Protein AF-A0A923RWW1-F1 (afdb_monomer_lite)

pLDDT: mean 79.01, std 24.37, range [20.67, 98.38]

Sequence (317 aa):
MIGSIGAESRYSTGYNKLKPNRNQNKWADTLAQTVDKEDISSRADINRAKKSTVMDSYLALSGKTINTLKQEYSEYESENYRIVPDNEAECFDIYNKDGERLGAFSYSDIKIRQDETTGKQFLISEHGTMSYDALVLDDELKDALQNVMDKDSLDVETLQGFTLNTHSGTGIQYLVKDGEEGRGGKVLLQNEADRKRYEELAEMYFDKYPNLIESREEGFIWADLEIRGMAKRTDQGIISIGADGMSYSDNENYKNNWSVRFSGSMYEKLYEWLQNNKDSMEEIHKFSTWQKVFDEIGGTYERVWSKEELDQGYLNN

Foldseek 3Di:
DDDDDQPDDDPDPDPDDDDDDDDDDCVVVVVVVVVVVVVVVLVVVVVVVPPDDDVVVVVVVPPDPPPPPQDDFCWFDDPFWTWHDPSVQQWTFIATPSRHTQDIAHVVQFAWAAAPVPRWTKRKHDDPDQDIGMETDDPRNQVRNCVRNVHPHGHYDYHDQKDWDAQPVQRWIFIDGPLQLQVFTHTYQPDPSSVVSLLVQLVCQCVQQVQVQVDSVVSSVQSRCNRRVQWDDDNFFIWGTGQFWIWTAGRPDRVLIWIKTDHNVLVVLVVVVCVVCVPPDDPPSHVVSVVVVCVVSDDDMDIDDDPVCVVVPNPDD

Structure (mmCIF, N/CA/C/O backbone):
data_AF-A0A923RWW1-F1
#
_entry.id   AF-A0A923RWW1-F1
#
loop_
_atom_site.group_PDB
_atom_site.id
_atom_site.type_symbol
_atom_site.label_atom_id
_atom_site.label_alt_id
_atom_site.label_comp_id
_atom_site.label_asym_id
_atom_site.label_entity_id
_atom_site.label_seq_id
_atom_site.pdbx_PDB_ins_code
_atom_site.Cartn_x
_atom_site.Cartn_y
_atom_site.Cartn_z
_atom_site.occupancy
_atom_site.B_iso_or_equiv
_atom_site.auth_seq_id
_atom_site.auth_comp_id
_atom_site.auth_asym_id
_atom_site.auth_atom_id
_atom_site.pdbx_PDB_model_num
ATOM 1 N N . MET A 1 1 ? 17.570 11.087 37.016 1.00 24.30 1 MET A N 1
ATOM 2 C CA . MET A 1 1 ? 17.522 12.464 36.485 1.00 24.30 1 MET A CA 1
ATOM 3 C C . MET A 1 1 ? 18.362 12.462 35.218 1.00 24.30 1 MET A C 1
ATOM 5 O O . MET A 1 1 ? 19.498 12.016 35.309 1.00 24.30 1 MET A O 1
ATOM 9 N N . ILE A 1 2 ? 17.786 12.953 34.110 1.00 22.36 2 ILE A N 1
ATOM 10 C CA . ILE A 1 2 ? 18.361 13.105 32.754 1.00 22.36 2 ILE A CA 1
ATOM 11 C C . ILE A 1 2 ? 18.464 11.776 31.969 1.00 22.36 2 ILE A C 1
ATOM 13 O O . ILE A 1 2 ? 19.145 10.866 32.416 1.00 22.36 2 ILE A O 1
ATOM 17 N N . GLY A 1 3 ? 17.833 11.571 30.810 1.00 20.67 3 GLY A N 1
ATOM 18 C CA . GLY A 1 3 ? 16.931 12.401 30.006 1.00 20.67 3 GLY A CA 1
ATOM 19 C C . GLY A 1 3 ? 16.517 11.604 28.759 1.00 20.67 3 GLY A C 1
ATOM 20 O O . GLY A 1 3 ? 17.379 11.076 28.062 1.00 20.67 3 GLY A O 1
ATOM 21 N N . SER A 1 4 ? 15.209 11.470 28.537 1.00 21.94 4 SER A N 1
ATOM 22 C CA . SER A 1 4 ? 14.599 10.751 27.416 1.00 21.94 4 SER A CA 1
ATOM 23 C C . SER A 1 4 ? 14.910 11.437 26.085 1.00 21.94 4 SER A C 1
ATOM 25 O O . SER A 1 4 ? 14.661 12.633 25.935 1.00 21.94 4 SER A O 1
ATOM 27 N N . ILE A 1 5 ? 15.425 10.678 25.117 1.00 24.73 5 ILE A N 1
ATOM 28 C CA . ILE A 1 5 ? 15.499 11.090 23.713 1.00 24.73 5 ILE A CA 1
ATOM 29 C C . ILE A 1 5 ? 14.161 10.692 23.098 1.00 24.73 5 ILE A C 1
ATOM 31 O O . ILE A 1 5 ? 13.904 9.515 22.864 1.00 24.73 5 ILE A O 1
ATOM 35 N N . GLY A 1 6 ? 13.283 11.683 22.942 1.00 21.64 6 GLY A N 1
ATOM 36 C CA . GLY A 1 6 ? 12.020 11.533 22.236 1.00 21.64 6 GLY A CA 1
ATOM 37 C C . GLY A 1 6 ? 12.288 11.232 20.767 1.00 21.64 6 GLY A C 1
ATOM 38 O O . GLY A 1 6 ? 12.950 12.012 20.082 1.00 21.64 6 GLY A O 1
ATOM 39 N N . ALA A 1 7 ? 11.784 10.091 20.306 1.00 24.42 7 ALA A N 1
ATOM 40 C CA . ALA A 1 7 ? 11.596 9.818 18.895 1.00 24.42 7 ALA A CA 1
ATOM 41 C C . ALA A 1 7 ? 10.508 10.779 18.398 1.00 24.42 7 ALA A C 1
ATOM 43 O O . ALA A 1 7 ? 9.318 10.568 18.611 1.00 24.42 7 ALA A O 1
ATOM 44 N N . GLU A 1 8 ? 10.940 11.907 17.836 1.00 24.47 8 GLU A N 1
ATOM 45 C CA . GLU A 1 8 ? 10.054 12.838 17.152 1.00 24.47 8 GLU A CA 1
ATOM 46 C C . GLU A 1 8 ? 9.396 12.125 15.970 1.00 24.47 8 GLU A C 1
ATOM 48 O O . GLU A 1 8 ? 10.047 11.733 15.001 1.00 24.47 8 GLU A O 1
ATOM 53 N N . SER A 1 9 ? 8.079 12.015 16.074 1.00 27.17 9 SER A N 1
ATOM 54 C CA . SER A 1 9 ? 7.121 11.878 14.991 1.00 27.17 9 SER A CA 1
ATOM 55 C C . SER A 1 9 ? 7.523 12.697 13.758 1.00 27.17 9 SER A C 1
ATOM 57 O O . SER A 1 9 ? 7.467 13.928 13.752 1.00 27.17 9 SER A O 1
ATOM 59 N N . ARG A 1 10 ? 7.919 12.018 12.675 1.00 29.22 10 ARG A N 1
ATOM 60 C CA . ARG A 1 10 ? 8.174 12.663 11.372 1.00 29.22 10 ARG A CA 1
ATOM 61 C C . ARG A 1 10 ? 7.604 11.932 10.160 1.00 29.22 10 ARG A C 1
ATOM 63 O O . ARG A 1 10 ? 7.985 12.249 9.041 1.00 29.22 10 ARG A O 1
ATOM 70 N N . TYR A 1 11 ? 6.621 11.062 10.342 1.00 32.75 11 TYR A N 1
ATOM 71 C CA . TYR A 1 11 ? 5.868 10.494 9.223 1.00 32.75 11 TYR A CA 1
ATOM 72 C C . TYR A 1 11 ? 4.450 11.068 9.233 1.00 32.75 11 TYR A C 1
ATOM 74 O O . TYR A 1 11 ? 3.547 10.454 9.776 1.00 32.75 11 TYR A O 1
ATOM 82 N N . SER A 1 12 ? 4.294 12.315 8.752 1.00 32.81 12 SER A N 1
ATOM 83 C CA . SER A 1 12 ? 3.043 12.838 8.146 1.00 32.81 12 SER A CA 1
ATOM 84 C C . SER A 1 12 ? 3.068 14.352 7.838 1.00 32.81 12 SER A C 1
ATOM 86 O O . SER A 1 12 ? 2.207 14.814 7.094 1.00 32.81 12 SER A O 1
ATOM 88 N N . THR A 1 13 ? 4.007 15.169 8.336 1.00 25.64 13 THR A N 1
ATOM 89 C CA . THR A 1 13 ? 3.953 16.641 8.112 1.00 25.64 13 THR A CA 1
ATOM 90 C C . THR A 1 13 ? 5.314 17.297 7.859 1.00 25.64 13 THR A C 1
ATOM 92 O O . THR A 1 13 ? 5.687 18.268 8.516 1.00 25.64 13 THR A O 1
ATOM 95 N N . GLY A 1 14 ? 6.062 16.780 6.879 1.00 26.14 14 GLY A N 1
ATOM 96 C CA . GLY A 1 14 ? 7.364 17.316 6.458 1.00 26.14 14 GLY A CA 1
ATOM 97 C C . GLY A 1 14 ? 7.500 17.639 4.965 1.00 26.14 14 GLY A C 1
ATOM 98 O O . GLY A 1 14 ? 8.603 17.938 4.521 1.00 26.14 14 GLY A O 1
ATOM 99 N N . TYR A 1 15 ? 6.428 17.606 4.171 1.00 35.69 15 TYR A N 1
ATOM 100 C CA . TYR A 1 15 ? 6.500 17.891 2.734 1.00 35.69 15 TYR A CA 1
ATOM 101 C C . TYR A 1 15 ? 6.446 19.395 2.474 1.00 35.69 15 TYR A C 1
ATOM 103 O O . TYR A 1 15 ? 5.380 19.950 2.243 1.00 35.69 15 TYR A O 1
ATOM 111 N N . ASN A 1 16 ? 7.589 20.076 2.604 1.00 28.58 16 ASN A N 1
ATOM 112 C CA . ASN A 1 16 ? 7.913 21.334 1.913 1.00 28.58 16 ASN A CA 1
ATOM 113 C C . ASN A 1 16 ? 9.286 21.839 2.376 1.00 28.58 16 ASN A C 1
ATOM 115 O O . ASN A 1 16 ? 9.358 22.716 3.238 1.00 28.58 16 ASN A O 1
ATOM 119 N N . LYS A 1 17 ? 10.374 21.287 1.816 1.00 27.34 17 LYS A N 1
ATOM 120 C CA . LYS A 1 17 ? 11.692 21.951 1.664 1.00 27.34 17 LYS A CA 1
ATOM 121 C C . LYS A 1 17 ? 12.707 21.028 0.972 1.00 27.34 17 LYS A C 1
ATOM 123 O O . LYS A 1 17 ? 13.731 20.673 1.544 1.00 27.34 17 LYS A O 1
ATOM 128 N N . LEU A 1 18 ? 12.469 20.707 -0.297 1.00 32.75 18 LEU A N 1
ATOM 129 C CA . LEU A 1 18 ? 13.539 20.243 -1.183 1.00 32.75 18 LEU A CA 1
ATOM 130 C C . LEU A 1 18 ? 14.101 21.455 -1.937 1.00 32.75 18 LEU A C 1
ATOM 132 O O . LEU A 1 18 ? 13.373 22.195 -2.601 1.00 32.75 18 LEU A O 1
ATOM 136 N N . LYS A 1 19 ? 15.402 21.716 -1.766 1.00 27.11 19 LYS A N 1
ATOM 137 C CA . LYS A 1 19 ? 16.131 22.711 -2.563 1.00 27.11 19 LYS A CA 1
ATOM 138 C C . LYS A 1 19 ? 16.335 22.158 -3.982 1.00 27.11 19 LYS A C 1
ATOM 140 O O . LYS A 1 19 ? 16.712 20.999 -4.112 1.00 27.11 19 LYS A O 1
ATOM 145 N N . PRO A 1 20 ? 16.179 22.970 -5.041 1.00 31.86 20 PRO A N 1
ATOM 146 C CA . PRO A 1 20 ? 16.376 22.510 -6.409 1.00 31.86 20 PRO A CA 1
ATOM 147 C C . PRO A 1 20 ? 17.859 22.590 -6.798 1.00 31.86 20 PRO A C 1
ATOM 149 O O . PRO A 1 20 ? 18.399 23.693 -6.860 1.00 31.86 20 PRO A O 1
ATOM 152 N N . ASN A 1 21 ? 18.512 21.447 -7.051 1.00 27.25 21 ASN A N 1
ATOM 153 C CA . ASN A 1 21 ? 19.452 21.212 -8.170 1.00 27.25 21 ASN A CA 1
ATOM 154 C C . ASN A 1 21 ? 20.353 19.981 -7.943 1.00 27.25 21 ASN A C 1
ATOM 156 O O . ASN A 1 21 ? 21.370 20.087 -7.260 1.00 27.25 21 ASN A O 1
ATOM 160 N N . ARG A 1 22 ? 20.114 18.902 -8.695 1.00 31.25 22 ARG A N 1
ATOM 161 C CA . ARG A 1 22 ? 20.948 18.496 -9.844 1.00 31.25 22 ARG A CA 1
ATOM 162 C C . ARG A 1 22 ? 20.171 17.475 -10.689 1.00 31.25 22 ARG A C 1
ATOM 164 O O . ARG A 1 22 ? 19.293 16.793 -10.191 1.00 31.25 22 ARG A O 1
ATOM 171 N N . ASN A 1 23 ? 20.405 17.503 -11.995 1.00 34.09 23 ASN A N 1
ATOM 172 C CA . ASN A 1 23 ? 19.567 16.903 -13.033 1.00 34.09 23 ASN A CA 1
ATOM 173 C C . ASN A 1 23 ? 19.397 15.372 -12.945 1.00 34.09 23 ASN A C 1
ATOM 175 O O . ASN A 1 23 ? 20.381 14.673 -12.752 1.00 34.09 23 ASN A O 1
ATOM 179 N N . GLN A 1 24 ? 18.175 14.942 -13.312 1.00 38.75 24 GLN A N 1
ATOM 180 C CA . GLN A 1 24 ? 17.766 13.655 -13.916 1.00 38.75 24 GLN A CA 1
ATOM 181 C C . GLN A 1 24 ? 17.332 12.496 -13.008 1.00 38.75 24 GLN A C 1
ATOM 183 O O . GLN A 1 24 ? 17.997 11.479 -12.920 1.00 38.75 24 GLN A O 1
ATOM 188 N N . ASN A 1 25 ? 16.100 12.598 -12.493 1.00 38.69 25 ASN A N 1
ATOM 189 C CA . ASN A 1 25 ? 15.004 11.668 -12.815 1.00 38.69 25 ASN A CA 1
ATOM 190 C C . ASN A 1 25 ? 13.670 12.287 -12.370 1.00 38.69 25 ASN A C 1
ATOM 192 O O . ASN A 1 25 ? 13.124 11.995 -11.314 1.00 38.69 25 ASN A O 1
ATOM 196 N N . LYS A 1 26 ? 13.125 13.178 -13.209 1.00 40.41 26 LYS A N 1
ATOM 197 C CA . LYS A 1 26 ? 11.925 13.974 -12.894 1.00 40.41 26 LYS A CA 1
ATOM 198 C C . LYS A 1 26 ? 10.652 13.150 -12.664 1.00 40.41 26 LYS A C 1
ATOM 200 O O . LYS A 1 26 ? 9.639 13.754 -12.332 1.00 40.41 26 LYS A O 1
ATOM 205 N N . TRP A 1 27 ? 10.644 11.830 -12.871 1.00 38.53 27 TRP A N 1
ATOM 206 C CA . TRP A 1 27 ? 9.410 11.047 -12.784 1.00 38.53 27 TRP A CA 1
ATOM 207 C C . TRP A 1 27 ? 9.136 10.444 -11.407 1.00 38.53 27 TRP A C 1
ATOM 209 O O . TRP A 1 27 ? 7.987 10.508 -10.997 1.00 38.53 27 TRP A O 1
ATOM 219 N N . ALA A 1 28 ? 10.145 9.993 -10.653 1.00 35.97 28 ALA A N 1
ATOM 220 C CA . ALA A 1 28 ? 9.954 9.621 -9.244 1.00 35.97 28 ALA A CA 1
ATOM 221 C C . ALA A 1 28 ? 9.475 10.837 -8.428 1.00 35.97 28 ALA A C 1
ATOM 223 O O . ALA A 1 28 ? 8.487 10.752 -7.706 1.00 35.97 28 ALA A O 1
ATOM 224 N N . ASP A 1 29 ? 10.068 12.009 -8.691 1.00 35.03 29 ASP A N 1
ATOM 225 C CA . ASP A 1 29 ? 9.609 13.294 -8.156 1.00 35.03 29 ASP A CA 1
ATOM 226 C C . ASP A 1 29 ? 8.209 13.680 -8.641 1.00 35.03 29 ASP A C 1
ATOM 228 O O . ASP A 1 29 ? 7.473 14.333 -7.912 1.00 35.03 29 ASP A O 1
ATOM 232 N N . THR A 1 30 ? 7.830 13.332 -9.877 1.00 33.84 30 THR A N 1
ATOM 233 C CA . THR A 1 30 ? 6.491 13.642 -10.402 1.00 33.84 30 THR A CA 1
ATOM 234 C C . THR A 1 30 ? 5.447 12.680 -9.856 1.00 33.84 30 THR A C 1
ATOM 236 O O . THR A 1 30 ? 4.374 13.170 -9.565 1.00 33.84 30 THR A O 1
ATOM 239 N N . LEU A 1 31 ? 5.750 11.391 -9.656 1.00 37.94 31 LEU A N 1
ATOM 240 C CA . LEU A 1 31 ? 4.885 10.404 -8.999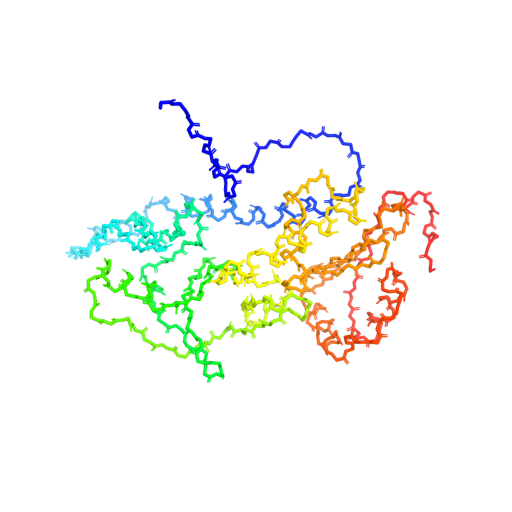 1.00 37.94 31 LEU A CA 1
ATOM 241 C C . LEU A 1 31 ? 4.670 10.773 -7.529 1.00 37.94 31 LEU A C 1
ATOM 243 O O . LEU A 1 31 ? 3.522 10.890 -7.110 1.00 37.94 31 LEU A O 1
ATOM 247 N N . ALA A 1 32 ? 5.747 11.084 -6.797 1.00 34.88 32 ALA A N 1
ATOM 248 C CA . ALA A 1 32 ? 5.668 11.647 -5.450 1.00 34.88 32 ALA A CA 1
ATOM 249 C C . ALA A 1 32 ? 4.855 12.955 -5.440 1.00 34.88 32 ALA A C 1
ATOM 251 O O . ALA A 1 32 ? 3.953 13.119 -4.629 1.00 34.88 32 ALA A O 1
ATOM 252 N N . GLN A 1 33 ? 5.067 13.850 -6.416 1.00 33.22 33 GLN A N 1
ATOM 253 C CA . GLN A 1 33 ? 4.293 15.090 -6.530 1.00 33.22 33 GLN A CA 1
ATOM 254 C C . GLN A 1 33 ? 2.852 14.921 -7.028 1.00 33.22 33 GLN A C 1
ATOM 256 O O . GLN A 1 33 ? 2.062 15.813 -6.755 1.00 33.22 33 GLN A O 1
ATOM 261 N N . THR A 1 34 ? 2.476 13.895 -7.797 1.00 35.44 34 THR A N 1
ATOM 262 C CA . THR A 1 34 ? 1.073 13.652 -8.194 1.00 35.44 34 THR A CA 1
ATOM 263 C C . THR A 1 34 ? 0.297 13.005 -7.063 1.00 35.44 34 THR A C 1
ATOM 265 O O . THR A 1 34 ? -0.848 13.390 -6.853 1.00 35.44 34 THR A O 1
ATOM 268 N N . VAL A 1 35 ? 0.944 12.131 -6.285 1.00 38.06 35 VAL A N 1
ATOM 269 C CA . VAL A 1 35 ? 0.405 11.640 -5.011 1.00 38.06 35 VAL A CA 1
ATOM 270 C C . VAL A 1 35 ? 0.225 12.817 -4.034 1.00 38.06 35 VAL A C 1
ATOM 272 O O . VAL A 1 35 ? -0.858 12.985 -3.486 1.00 38.06 35 VAL A O 1
ATOM 275 N N . ASP A 1 36 ? 1.205 13.725 -3.925 1.00 37.06 36 ASP A N 1
ATOM 276 C CA . ASP A 1 36 ? 1.122 14.898 -3.033 1.00 37.06 36 ASP A CA 1
ATOM 277 C C . ASP A 1 36 ? 0.195 16.026 -3.544 1.00 37.06 36 ASP A C 1
ATOM 279 O O . ASP A 1 36 ? -0.410 16.758 -2.756 1.00 37.06 36 ASP A O 1
ATOM 283 N N . LYS A 1 37 ? 0.080 16.243 -4.864 1.00 34.09 37 LYS A N 1
ATOM 284 C CA . LYS A 1 37 ? -0.732 17.346 -5.421 1.00 34.09 37 LYS A CA 1
ATOM 285 C C . LYS A 1 37 ? -2.225 17.073 -5.342 1.00 34.09 37 LYS A C 1
ATOM 287 O O . LYS A 1 37 ? -2.972 18.036 -5.169 1.00 34.09 37 LYS A O 1
ATOM 292 N N . GLU A 1 38 ? -2.666 15.822 -5.442 1.00 37.12 38 GLU A N 1
ATOM 293 C CA . GLU A 1 38 ? -4.079 15.486 -5.220 1.00 37.12 38 GLU A CA 1
ATOM 294 C C . GLU A 1 38 ? -4.463 15.645 -3.736 1.00 37.12 38 GLU A C 1
ATOM 296 O O . GLU A 1 38 ? -5.567 16.104 -3.438 1.00 37.12 38 GLU A O 1
ATOM 301 N N . ASP A 1 39 ? -3.513 15.430 -2.820 1.00 37.47 39 ASP A N 1
ATOM 302 C CA . ASP A 1 39 ? -3.711 15.556 -1.370 1.00 37.47 39 ASP A CA 1
ATOM 303 C C . ASP A 1 39 ? -3.699 17.021 -0.868 1.00 37.47 39 ASP A C 1
ATOM 305 O O . ASP A 1 39 ? -4.370 17.392 0.099 1.00 37.47 39 ASP A O 1
ATOM 309 N N . ILE A 1 40 ? -2.992 17.918 -1.567 1.00 37.44 40 ILE A N 1
ATOM 310 C CA . ILE A 1 40 ? -3.011 19.366 -1.278 1.00 37.44 40 ILE A CA 1
ATOM 311 C C . ILE A 1 40 ? -4.171 20.072 -2.008 1.00 37.44 40 ILE A C 1
ATOM 313 O O . ILE A 1 40 ? -4.749 21.024 -1.465 1.00 37.44 40 ILE A O 1
ATOM 317 N N . SER A 1 41 ? -4.548 19.614 -3.212 1.00 32.47 41 SER A N 1
ATOM 318 C CA . SER A 1 41 ? -5.713 20.140 -3.945 1.00 32.47 41 SER A CA 1
ATOM 319 C C . SER A 1 41 ? -7.008 19.846 -3.197 1.00 32.47 41 SER A C 1
ATOM 321 O O . SER A 1 41 ? -7.829 20.746 -3.050 1.00 32.47 41 SER A O 1
ATOM 323 N N . SER A 1 42 ? -7.159 18.645 -2.627 1.00 43.97 42 SER A N 1
ATOM 324 C CA . SER A 1 42 ? -8.344 18.274 -1.847 1.00 43.97 42 SER A CA 1
ATOM 325 C C . SER A 1 42 ? -8.548 19.212 -0.647 1.00 43.97 42 SER A C 1
ATOM 327 O O . SER A 1 42 ? -9.641 19.745 -0.459 1.00 43.97 42 SER A O 1
ATOM 329 N N . ARG A 1 43 ? -7.487 19.555 0.096 1.00 39.00 43 ARG A N 1
ATOM 330 C CA . ARG A 1 43 ? -7.544 20.511 1.220 1.00 39.00 43 ARG A CA 1
ATOM 331 C C . ARG A 1 43 ? -7.888 21.943 0.798 1.00 39.00 43 ARG A C 1
ATOM 333 O O . ARG A 1 43 ? -8.581 22.651 1.534 1.00 39.00 43 ARG A O 1
ATOM 340 N N . ALA A 1 44 ? -7.410 22.401 -0.358 1.00 38.12 44 ALA A N 1
ATOM 341 C CA . ALA A 1 44 ? -7.716 23.740 -0.868 1.00 38.12 44 ALA A CA 1
ATOM 342 C C . ALA A 1 44 ? -9.115 23.824 -1.505 1.00 38.12 44 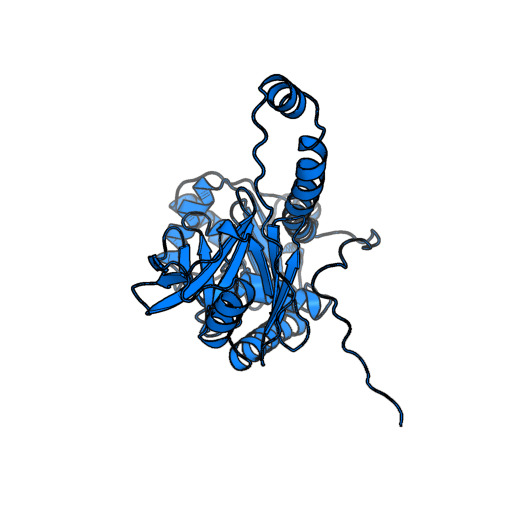ALA A C 1
ATOM 344 O O . ALA A 1 44 ? -9.781 24.855 -1.378 1.00 38.12 44 ALA A O 1
ATOM 345 N N . ASP A 1 45 ? -9.582 22.748 -2.135 1.00 40.12 45 ASP A N 1
ATOM 346 C CA . ASP A 1 45 ? -10.888 22.672 -2.788 1.00 40.12 45 ASP A CA 1
ATOM 347 C C . ASP A 1 45 ? -12.021 22.411 -1.782 1.00 40.12 45 ASP A C 1
ATOM 349 O O . ASP A 1 45 ? -13.081 23.026 -1.907 1.00 40.12 45 ASP A O 1
ATOM 353 N N . ILE A 1 46 ? -11.773 21.663 -0.697 1.00 43.03 46 ILE A N 1
ATOM 354 C CA . ILE A 1 46 ? -12.680 21.565 0.465 1.00 43.03 46 ILE A CA 1
ATOM 355 C C . ILE A 1 46 ? -12.877 22.944 1.118 1.00 43.03 46 ILE A C 1
ATOM 357 O O . ILE A 1 46 ? -14.000 23.326 1.458 1.00 43.03 46 ILE A O 1
ATOM 361 N N . ASN A 1 47 ? -11.807 23.736 1.236 1.00 41.94 47 ASN A N 1
ATOM 362 C CA . ASN A 1 47 ? -11.874 25.080 1.814 1.00 41.94 47 ASN A CA 1
ATOM 363 C C . ASN A 1 47 ? -12.454 26.134 0.852 1.00 41.94 47 ASN A C 1
ATOM 365 O O . ASN A 1 47 ? -13.018 27.134 1.301 1.00 41.94 47 ASN A O 1
ATOM 369 N N . ARG A 1 48 ? -12.365 25.934 -0.472 1.00 37.50 48 ARG A N 1
ATOM 370 C CA . ARG A 1 48 ? -12.924 26.861 -1.474 1.00 37.50 48 ARG A CA 1
ATOM 371 C C . ARG A 1 48 ? -14.396 26.575 -1.789 1.00 37.50 48 ARG A C 1
ATOM 373 O O . ARG A 1 48 ? -15.147 27.526 -1.997 1.00 37.50 48 ARG A O 1
ATOM 380 N N . ALA A 1 49 ? -14.827 25.312 -1.749 1.00 38.44 49 ALA A N 1
ATOM 381 C CA . ALA A 1 49 ? -16.232 24.924 -1.911 1.00 38.44 49 ALA A CA 1
ATOM 382 C C . ALA A 1 49 ? -17.118 25.329 -0.713 1.00 38.44 49 ALA A C 1
ATOM 384 O O . ALA A 1 49 ? -18.336 25.414 -0.851 1.00 38.44 49 ALA A O 1
ATOM 385 N N . LYS A 1 50 ? -16.518 25.656 0.442 1.00 48.09 50 LYS A N 1
ATOM 386 C CA . LYS A 1 50 ? -17.212 26.120 1.657 1.00 48.09 50 LYS A CA 1
ATOM 387 C C . LYS A 1 50 ? -17.319 27.644 1.804 1.00 48.09 50 LYS A C 1
ATOM 389 O O . LYS A 1 50 ? -17.662 28.131 2.881 1.00 48.09 50 LYS A O 1
ATOM 394 N N . LYS A 1 51 ? -17.136 28.435 0.736 1.00 39.09 51 LYS A N 1
ATOM 395 C CA . LYS A 1 51 ? -17.695 29.800 0.729 1.00 39.09 51 LYS A CA 1
ATOM 396 C C . LYS A 1 51 ? -19.209 29.730 0.525 1.00 39.09 51 LYS A C 1
ATOM 398 O O . LYS A 1 51 ? -19.719 29.880 -0.580 1.00 39.09 51 LYS A O 1
ATOM 403 N N . SER A 1 52 ? -19.886 29.486 1.647 1.00 53.09 52 SER A N 1
ATOM 404 C CA . SER A 1 52 ? -21.203 30.007 2.013 1.00 53.09 52 SER A CA 1
ATOM 405 C C . SER A 1 52 ? -21.672 31.132 1.085 1.00 53.09 52 SER A C 1
ATOM 407 O O . SER A 1 52 ? -20.956 32.125 0.940 1.00 53.09 52 SER A O 1
ATOM 409 N N . THR A 1 53 ? -22.840 30.960 0.445 1.00 55.19 53 THR A N 1
ATOM 410 C CA . THR A 1 53 ? -23.818 32.051 0.180 1.00 55.19 53 THR A CA 1
ATOM 411 C C . THR A 1 53 ? -25.098 31.649 -0.577 1.00 55.19 53 THR A C 1
ATOM 413 O O . THR A 1 53 ? -25.905 32.527 -0.858 1.00 55.19 53 THR A O 1
ATOM 416 N N . VAL A 1 54 ? -25.377 30.371 -0.874 1.00 43.44 54 VAL A N 1
ATOM 417 C CA . VAL A 1 54 ? -26.693 30.002 -1.466 1.00 43.44 54 VAL A CA 1
ATOM 418 C C . VAL A 1 54 ? -27.475 29.009 -0.610 1.00 43.44 54 VAL A C 1
ATOM 420 O O . VAL A 1 54 ? -28.661 29.227 -0.362 1.00 43.44 54 VAL A O 1
ATOM 423 N N . MET A 1 55 ? -26.822 27.967 -0.087 1.00 46.75 55 MET A N 1
ATOM 424 C CA . MET A 1 55 ? -27.501 26.964 0.742 1.00 46.75 55 MET A CA 1
ATOM 425 C C . MET A 1 55 ? -27.873 27.509 2.131 1.00 46.75 55 MET A C 1
ATOM 427 O O . MET A 1 55 ? -28.992 27.295 2.595 1.00 46.75 55 MET A O 1
ATOM 431 N N . ASP A 1 56 ? -26.995 28.320 2.732 1.00 44.66 56 ASP A N 1
ATOM 432 C CA . ASP A 1 56 ? -27.259 28.998 4.011 1.00 44.66 56 ASP A CA 1
ATOM 433 C C . ASP A 1 56 ? -28.416 30.003 3.905 1.00 44.66 56 ASP A C 1
ATOM 435 O O . ASP A 1 56 ? -29.223 30.140 4.824 1.00 44.66 56 ASP A O 1
ATOM 439 N N . SER A 1 57 ? -28.559 30.667 2.751 1.00 44.66 57 SER A N 1
ATOM 440 C CA . SER A 1 57 ? -29.677 31.579 2.479 1.00 44.66 57 SER A CA 1
ATOM 441 C C . SER A 1 57 ? -31.000 30.832 2.280 1.00 44.66 57 SER A C 1
ATOM 443 O O . SER A 1 57 ? -32.049 31.332 2.683 1.00 44.66 57 SER A O 1
ATOM 445 N N . TYR A 1 58 ? -30.962 29.622 1.711 1.00 44.19 58 TYR A N 1
ATOM 446 C CA . TYR A 1 58 ? -32.137 28.759 1.555 1.00 44.19 58 TYR A CA 1
ATOM 447 C C . TYR A 1 58 ? -32.618 28.183 2.894 1.00 44.19 58 TYR A C 1
ATOM 449 O O . TYR A 1 58 ? -33.820 28.152 3.164 1.00 44.19 58 TYR A O 1
ATOM 457 N N . LEU A 1 59 ? -31.689 27.777 3.762 1.00 45.66 59 LEU A N 1
ATOM 458 C CA . LEU A 1 59 ? -32.006 27.246 5.088 1.00 45.66 59 LEU A CA 1
ATOM 459 C C . LEU A 1 59 ? -32.574 28.334 6.011 1.00 45.66 59 LEU A C 1
ATOM 461 O O . LEU A 1 59 ? -33.597 28.096 6.658 1.00 45.66 59 LEU A O 1
ATOM 465 N N . ALA A 1 60 ? -32.010 29.549 5.978 1.00 44.41 60 ALA A N 1
ATOM 466 C CA . ALA A 1 60 ? -32.497 30.698 6.747 1.00 44.41 60 ALA A CA 1
ATOM 467 C C . ALA A 1 60 ? -33.917 31.159 6.350 1.00 44.41 60 ALA A C 1
ATOM 469 O O . ALA A 1 60 ? -34.658 31.658 7.196 1.00 44.41 60 ALA A O 1
ATOM 470 N N . LEU A 1 61 ? -34.329 30.959 5.091 1.00 44.28 61 LEU A N 1
ATOM 471 C CA . LEU A 1 61 ? -35.679 31.289 4.609 1.00 44.28 61 LEU A CA 1
ATOM 472 C C . LEU A 1 61 ? -36.727 30.200 4.906 1.00 44.28 61 LEU A C 1
ATOM 474 O O . LEU A 1 61 ? -37.923 30.476 4.839 1.00 44.28 61 LEU A O 1
ATOM 478 N N . SER A 1 62 ? -36.308 28.974 5.244 1.00 43.69 62 SER A N 1
ATOM 479 C CA . SER A 1 62 ? -37.213 27.820 5.377 1.00 43.69 62 SER A CA 1
ATOM 480 C C . SER A 1 62 ? -37.779 27.581 6.785 1.00 43.69 62 SER A C 1
ATOM 482 O O . SER A 1 62 ? -38.624 26.703 6.956 1.00 43.69 62 SER A O 1
ATOM 484 N N . GLY A 1 63 ? -37.345 28.339 7.800 1.00 38.84 63 GLY A N 1
ATOM 485 C CA . GLY A 1 63 ? -37.922 28.292 9.153 1.00 38.84 63 GLY A CA 1
ATOM 486 C C . GLY A 1 63 ? -37.862 26.929 9.864 1.00 38.84 63 GLY A C 1
ATOM 487 O O . GLY A 1 63 ? -38.516 26.756 10.890 1.00 38.84 63 GLY A O 1
ATOM 488 N N . LYS A 1 64 ? -37.096 25.958 9.352 1.00 39.28 64 LYS A N 1
ATOM 489 C CA . LYS A 1 64 ? -36.828 24.683 10.023 1.00 39.28 64 LYS A CA 1
ATOM 490 C C . LYS A 1 64 ? -35.482 24.765 10.730 1.00 39.28 64 LYS A C 1
ATOM 492 O O . LYS A 1 64 ? -34.439 24.521 10.135 1.00 39.28 64 LYS A O 1
ATOM 497 N N . THR A 1 65 ? -35.515 25.086 12.016 1.00 35.94 65 THR A N 1
ATOM 498 C CA . THR A 1 65 ? -34.420 24.801 12.944 1.00 35.94 65 THR A CA 1
ATOM 499 C C . THR A 1 65 ? -34.219 23.287 13.016 1.00 35.94 65 THR A C 1
ATOM 501 O O . THR A 1 65 ? -34.880 22.590 13.783 1.00 35.94 65 THR A O 1
ATOM 504 N N . ILE A 1 66 ? -33.316 22.757 12.193 1.00 39.12 66 ILE A N 1
ATOM 505 C CA . ILE A 1 66 ? -32.738 21.436 12.422 1.00 39.12 66 ILE A CA 1
ATOM 506 C C . ILE A 1 66 ? -31.656 21.646 13.482 1.00 39.12 66 ILE A C 1
ATOM 508 O O . ILE A 1 66 ? -30.527 22.008 13.171 1.00 39.12 66 ILE A O 1
ATOM 512 N N . ASN A 1 67 ? -32.021 21.469 14.753 1.00 37.94 67 ASN A N 1
ATOM 513 C CA . ASN A 1 67 ? -31.043 21.167 15.795 1.00 37.94 67 ASN A CA 1
ATOM 514 C C . ASN A 1 67 ? -30.539 19.738 15.540 1.00 37.94 67 ASN A C 1
ATOM 516 O O . ASN A 1 67 ? -30.991 18.789 16.177 1.00 37.94 67 ASN A O 1
ATOM 520 N N . THR A 1 68 ? -29.638 19.561 14.578 1.00 43.53 68 THR A N 1
ATOM 521 C CA . THR A 1 68 ? -28.744 18.404 14.582 1.00 43.53 68 THR A CA 1
ATOM 522 C C . THR A 1 68 ? -27.739 18.675 15.688 1.00 43.53 68 THR A C 1
ATOM 524 O O . THR A 1 68 ? -26.819 19.469 15.512 1.00 43.53 68 THR A O 1
ATOM 527 N N . LEU A 1 69 ? -27.978 18.093 16.866 1.00 47.12 69 LEU A N 1
ATOM 528 C CA . LEU A 1 69 ? -26.957 17.966 17.901 1.00 47.12 69 LEU A CA 1
ATOM 529 C C . LEU A 1 69 ? -25.751 17.300 17.236 1.00 47.12 69 LEU A C 1
ATOM 531 O O . LEU A 1 69 ? -25.827 16.128 16.871 1.00 47.12 69 LEU A O 1
ATOM 535 N N . LYS A 1 70 ? -24.687 18.071 17.000 1.00 59.22 70 LYS A N 1
ATOM 536 C CA . LYS A 1 70 ? -23.411 17.522 16.554 1.00 59.22 70 LYS A CA 1
ATOM 537 C C . LYS A 1 70 ? -22.953 16.582 17.663 1.00 59.22 70 LYS A C 1
ATOM 539 O O . LYS A 1 70 ? -22.882 17.006 18.816 1.00 59.22 70 LYS A O 1
ATOM 544 N N . GLN A 1 71 ? -22.770 15.305 17.349 1.00 70.56 71 GLN A N 1
ATOM 545 C CA . GLN A 1 71 ? -22.314 14.351 18.347 1.00 70.56 71 GLN A CA 1
ATOM 546 C C . GLN A 1 71 ? -20.845 14.659 18.630 1.00 70.56 71 GLN A C 1
ATOM 548 O O . GLN A 1 71 ? -20.008 14.547 17.740 1.00 70.56 71 GLN A O 1
ATOM 553 N N . GLU A 1 72 ? -20.568 15.144 19.838 1.00 87.75 72 GLU A N 1
ATOM 554 C CA . GLU A 1 72 ? -19.215 15.456 20.283 1.00 87.75 72 GLU A CA 1
ATOM 555 C C . GLU A 1 72 ? -18.646 14.248 21.015 1.00 87.75 72 GLU A C 1
ATOM 557 O O . GLU A 1 72 ? -19.167 13.829 22.051 1.00 87.75 72 GLU A O 1
ATOM 562 N N . TYR A 1 73 ? -17.569 13.695 20.472 1.00 94.12 73 TYR A 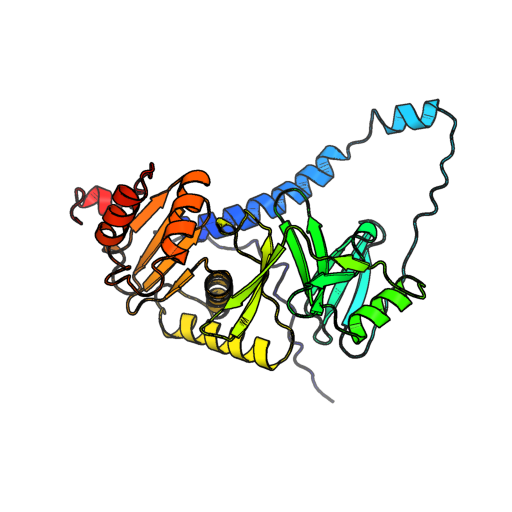N 1
ATOM 563 C CA . TYR A 1 73 ? -16.811 12.636 21.117 1.00 94.12 73 TYR A CA 1
ATOM 564 C C . TYR A 1 73 ? -15.639 13.226 21.904 1.00 94.12 73 TYR A C 1
ATOM 566 O O . TYR A 1 73 ? -15.175 14.339 21.636 1.00 94.12 73 TYR A O 1
ATOM 574 N N . SER A 1 74 ? -15.163 12.471 22.893 1.00 95.00 74 SER A N 1
ATOM 575 C CA . SER A 1 74 ? -13.971 12.795 23.684 1.00 95.00 74 SER A CA 1
ATOM 576 C C . SER A 1 74 ? -12.843 11.823 23.362 1.00 95.00 74 SER A C 1
ATOM 578 O O . SER A 1 74 ? -13.093 10.724 22.881 1.00 95.00 74 SER A O 1
ATOM 580 N N . GLU A 1 75 ? -11.604 12.236 23.609 1.00 97.12 75 GLU A N 1
ATOM 581 C CA . GLU A 1 75 ? -10.439 11.370 23.433 1.00 97.12 75 GLU A CA 1
ATOM 582 C C . GLU A 1 75 ? -10.548 10.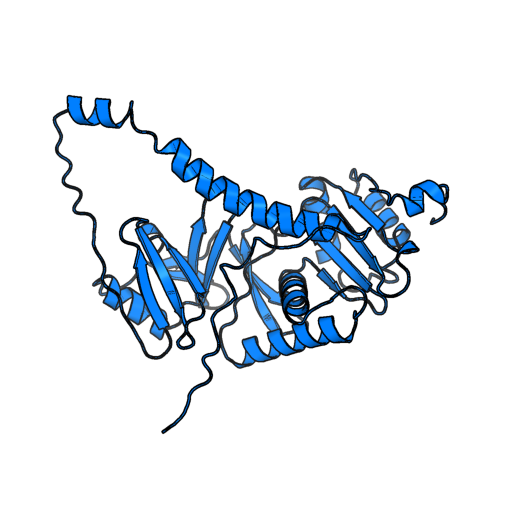110 24.302 1.00 97.12 75 GLU A C 1
ATOM 584 O O . GLU A 1 75 ? -10.996 10.168 25.451 1.00 97.12 75 GLU A O 1
ATOM 589 N N . TYR A 1 76 ? -10.135 8.977 23.737 1.00 97.56 76 TYR A N 1
ATOM 590 C CA . TYR A 1 76 ? -10.116 7.684 24.409 1.00 97.56 76 TYR A CA 1
ATOM 591 C C . TYR A 1 76 ? -8.775 6.990 24.176 1.00 97.56 76 TYR A C 1
ATOM 593 O O . TYR A 1 76 ? -8.249 6.991 23.064 1.00 97.56 76 TYR A O 1
ATOM 601 N N . GLU A 1 77 ? -8.236 6.368 25.219 1.00 96.94 77 GLU A N 1
ATOM 602 C CA . GLU A 1 77 ? -6.963 5.653 25.172 1.00 96.94 77 GLU A CA 1
ATOM 603 C C . GLU A 1 77 ? -7.140 4.243 25.747 1.00 96.94 77 GLU A C 1
ATOM 605 O O . GLU A 1 77 ? -7.755 4.048 26.797 1.00 96.94 77 GLU A O 1
ATOM 610 N N . SER A 1 78 ? -6.615 3.269 25.012 1.00 96.56 78 SER A N 1
ATOM 611 C CA . SER A 1 78 ? -6.535 1.845 25.353 1.00 96.56 78 SER A CA 1
ATOM 612 C C . SER A 1 78 ? -5.066 1.452 25.563 1.00 96.56 78 SER A C 1
ATOM 614 O O . SER A 1 78 ? -4.214 2.324 25.722 1.00 96.56 78 SER A O 1
ATOM 616 N N . GLU A 1 79 ? -4.737 0.159 25.602 1.00 95.88 79 GLU A N 1
ATOM 617 C CA . GLU A 1 79 ? -3.353 -0.284 25.813 1.00 95.88 79 GLU A CA 1
ATOM 618 C C . GLU A 1 79 ? -2.469 0.009 24.590 1.00 95.88 79 GLU A C 1
ATOM 620 O O . GLU A 1 79 ? -1.323 0.441 24.737 1.00 95.88 79 GLU A O 1
ATOM 625 N N . ASN A 1 80 ? -3.004 -0.202 23.386 1.00 95.19 80 ASN A N 1
ATOM 626 C CA . ASN A 1 80 ? -2.275 -0.089 22.126 1.00 95.19 80 ASN A CA 1
ATOM 627 C C . ASN A 1 80 ? -2.776 1.036 21.214 1.00 95.19 80 ASN A C 1
ATOM 629 O O . ASN A 1 80 ? -2.060 1.389 20.271 1.00 95.19 80 ASN A O 1
ATOM 633 N N . TYR A 1 81 ? -3.947 1.620 21.493 1.00 96.94 81 TYR A N 1
ATOM 634 C CA . TYR A 1 81 ? -4.557 2.648 20.645 1.00 96.94 81 TYR A CA 1
ATOM 635 C C . TYR A 1 81 ? -4.949 3.912 21.399 1.00 96.94 81 TYR A C 1
ATOM 637 O O . TYR A 1 81 ? -5.492 3.853 22.503 1.00 96.94 81 TYR A O 1
ATOM 645 N N . ARG A 1 82 ? -4.785 5.052 20.728 1.00 97.94 82 ARG A N 1
ATOM 646 C CA . ARG A 1 82 ? -5.327 6.349 21.144 1.00 97.94 82 ARG A CA 1
ATOM 647 C C . ARG A 1 82 ? -6.226 6.899 20.043 1.00 97.94 82 ARG A C 1
ATOM 649 O O . ARG A 1 82 ? -5.782 7.056 18.907 1.00 97.94 82 ARG A O 1
ATOM 656 N N . ILE A 1 83 ? -7.474 7.191 20.385 1.00 98.25 83 ILE A N 1
ATOM 657 C CA . ILE A 1 83 ? -8.514 7.674 19.476 1.00 98.25 83 ILE A CA 1
ATOM 658 C C . ILE A 1 83 ? -8.797 9.134 19.810 1.00 98.25 83 ILE A C 1
ATOM 660 O O . ILE A 1 83 ? -9.322 9.447 20.879 1.00 98.25 83 ILE A O 1
ATOM 664 N N . VAL A 1 84 ? -8.456 10.027 18.885 1.00 97.88 84 VAL A N 1
ATOM 665 C CA . VAL A 1 84 ? -8.604 11.474 19.047 1.00 97.88 84 VAL A CA 1
ATOM 666 C C . VAL A 1 84 ? -9.714 11.967 18.116 1.00 97.88 84 VAL A C 1
ATOM 668 O O . VAL A 1 84 ? -9.577 11.856 16.897 1.00 97.88 84 VAL A O 1
ATOM 671 N N . PRO A 1 85 ? -10.829 12.497 18.641 1.00 96.69 85 PRO A N 1
ATOM 672 C CA . PRO A 1 85 ? -11.889 13.043 17.806 1.00 96.69 85 PRO A CA 1
ATOM 673 C C . PRO A 1 85 ? -11.522 14.422 17.252 1.00 96.69 85 PRO A C 1
ATOM 675 O O . PRO A 1 85 ? -11.257 15.356 18.008 1.00 96.69 85 PRO A O 1
ATOM 678 N N . ASP A 1 86 ? -11.617 14.580 15.934 1.00 93.62 86 ASP A N 1
ATOM 679 C CA . ASP A 1 86 ? -11.796 15.879 15.293 1.00 93.62 86 ASP A CA 1
ATOM 680 C C . ASP A 1 86 ? -13.297 16.111 15.093 1.00 93.62 86 ASP A C 1
ATOM 682 O O . ASP A 1 86 ? -13.889 15.794 14.057 1.00 93.62 86 ASP A O 1
ATOM 686 N N . ASN A 1 87 ? -13.931 16.667 16.127 1.00 91.62 87 ASN A N 1
ATOM 687 C CA . ASN A 1 87 ? -15.358 16.969 16.097 1.00 91.62 87 ASN A CA 1
ATOM 688 C C . ASN A 1 87 ? -15.699 18.036 15.048 1.00 91.62 87 ASN A C 1
ATOM 690 O O . ASN A 1 87 ? -16.868 18.169 14.702 1.00 91.62 87 ASN A O 1
ATOM 694 N N . GLU A 1 88 ? -14.744 18.831 14.545 1.00 89.31 88 GLU A N 1
ATOM 695 C CA . GLU A 1 88 ? -14.999 19.796 13.472 1.00 89.31 88 GLU A CA 1
ATOM 696 C C . GLU A 1 88 ? -15.113 19.082 12.123 1.00 89.31 88 GLU A C 1
ATOM 698 O O . GLU A 1 88 ? -16.097 19.307 11.407 1.00 89.31 88 GLU A O 1
ATOM 703 N N . ALA A 1 89 ? -14.152 18.200 11.833 1.00 88.69 89 ALA A N 1
ATOM 704 C CA . ALA A 1 89 ? -14.077 17.390 10.619 1.00 88.69 89 ALA A CA 1
ATOM 705 C C . ALA A 1 89 ? -14.959 16.127 10.638 1.00 88.69 89 ALA A C 1
ATOM 707 O O . ALA A 1 89 ? -15.110 15.489 9.599 1.00 88.69 89 ALA A O 1
ATOM 708 N N . GLU A 1 90 ? -15.562 15.801 11.784 1.00 93.38 90 GLU A N 1
ATOM 709 C CA . GLU A 1 90 ? -16.413 14.623 11.997 1.00 93.38 90 GLU A CA 1
ATOM 710 C C . GLU A 1 90 ? -15.676 13.298 11.739 1.00 93.38 90 GLU A C 1
ATOM 712 O O . GLU A 1 90 ? -16.191 12.382 11.088 1.00 93.38 90 GLU A O 1
ATOM 717 N N . CYS A 1 91 ? -14.446 13.195 12.246 1.00 95.06 91 CYS A N 1
ATOM 718 C CA . CYS A 1 91 ? -13.626 11.993 12.135 1.00 95.06 91 CYS A CA 1
ATOM 719 C C . CYS A 1 91 ? -12.823 11.691 13.408 1.00 95.06 91 CYS A C 1
ATOM 721 O O . CYS A 1 91 ? -12.664 12.527 14.300 1.00 95.06 91 CYS A O 1
ATOM 723 N N . PHE A 1 92 ? -12.348 10.453 13.506 1.00 97.44 92 PHE A N 1
ATOM 724 C CA . PHE A 1 92 ? -11.375 10.017 14.494 1.00 97.44 92 PHE A CA 1
ATOM 725 C C . PHE A 1 92 ? -10.003 9.902 13.842 1.00 97.44 92 PHE A C 1
ATOM 727 O O . PHE A 1 92 ? -9.847 9.169 12.865 1.00 97.44 92 PHE A O 1
ATOM 734 N N . ASP A 1 93 ? -9.009 10.565 14.421 1.00 97.50 93 ASP A N 1
ATOM 735 C CA . ASP A 1 93 ? -7.610 10.223 14.212 1.00 97.50 93 ASP A CA 1
ATOM 736 C C . ASP A 1 93 ? -7.236 9.085 15.162 1.00 97.50 93 ASP A C 1
ATOM 738 O O . ASP A 1 93 ? -7.365 9.203 16.384 1.00 97.50 93 ASP A O 1
ATOM 742 N N . ILE A 1 94 ? -6.767 7.973 14.603 1.00 97.56 94 ILE A N 1
ATOM 743 C CA . ILE A 1 94 ? -6.364 6.796 15.375 1.00 97.56 94 ILE A CA 1
ATOM 744 C C . ILE A 1 94 ? -4.843 6.721 15.375 1.00 97.56 94 ILE A C 1
ATOM 746 O O . ILE A 1 94 ? -4.209 6.828 14.325 1.00 97.56 94 ILE A O 1
ATOM 750 N N . TYR A 1 95 ? -4.258 6.527 16.551 1.00 96.81 95 TYR A N 1
ATOM 751 C CA . TYR A 1 95 ? -2.821 6.382 16.752 1.00 96.81 95 TYR A CA 1
ATOM 752 C C . TYR A 1 95 ? -2.505 5.047 17.419 1.00 96.81 95 TYR A C 1
ATOM 754 O O . TYR A 1 95 ? -3.318 4.543 18.194 1.00 96.81 95 TYR A O 1
ATOM 762 N N . ASN A 1 96 ? -1.311 4.510 17.171 1.00 92.50 96 ASN A N 1
ATOM 763 C CA . ASN A 1 96 ? -0.761 3.451 18.015 1.00 92.50 96 ASN A CA 1
ATOM 764 C C . ASN A 1 96 ? -0.174 4.031 19.318 1.00 92.50 96 ASN A C 1
ATOM 766 O O . ASN A 1 96 ? -0.022 5.247 19.468 1.00 92.50 96 ASN A O 1
ATOM 770 N N . LYS A 1 97 ? 0.217 3.147 20.242 1.00 90.12 97 LYS A N 1
ATOM 771 C CA . LYS A 1 97 ? 0.858 3.506 21.520 1.00 90.12 97 LYS A CA 1
ATOM 772 C C . LYS A 1 97 ? 2.141 4.333 21.389 1.00 90.12 97 LYS A C 1
ATOM 774 O O . LYS A 1 97 ? 2.487 5.078 22.301 1.00 90.12 97 LYS A O 1
ATOM 779 N N . ASP A 1 98 ? 2.846 4.206 20.267 1.00 88.94 98 ASP A N 1
ATOM 780 C CA . ASP A 1 98 ? 4.094 4.928 20.006 1.00 88.94 98 ASP A CA 1
ATOM 781 C C . ASP A 1 98 ? 3.829 6.344 19.453 1.00 88.94 98 ASP A C 1
ATOM 783 O O . ASP A 1 98 ? 4.758 7.120 19.227 1.00 88.94 98 ASP A O 1
ATOM 787 N N . GLY A 1 99 ? 2.555 6.709 19.262 1.00 90.81 99 GLY A N 1
ATOM 788 C CA . GLY A 1 99 ? 2.123 8.009 18.756 1.00 90.81 99 GLY A CA 1
ATOM 789 C C . GLY A 1 99 ? 2.146 8.127 17.230 1.00 90.81 99 GLY A C 1
ATOM 790 O O . GLY A 1 99 ? 1.973 9.229 16.705 1.00 90.81 99 GLY A O 1
ATOM 791 N N . GLU A 1 100 ? 2.342 7.024 16.507 1.00 90.31 100 GLU A N 1
ATOM 792 C CA . GLU A 1 100 ? 2.199 6.965 15.053 1.00 90.31 100 GLU A CA 1
ATOM 793 C C . GLU A 1 100 ? 0.718 7.043 14.682 1.00 90.31 100 GLU A C 1
ATOM 795 O O . GLU A 1 100 ? -0.103 6.291 15.208 1.00 90.31 100 GLU A O 1
ATOM 800 N N . ARG A 1 101 ? 0.374 7.943 13.760 1.00 93.81 101 ARG A N 1
ATOM 801 C CA . ARG A 1 101 ? -0.987 8.058 13.233 1.00 93.81 101 ARG A CA 1
ATOM 802 C C . ARG A 1 101 ? -1.249 6.918 12.252 1.00 93.81 101 ARG A C 1
ATOM 804 O O . ARG A 1 101 ? -0.582 6.828 11.229 1.00 93.81 101 ARG A O 1
ATOM 811 N N . LEU A 1 102 ? -2.241 6.093 12.559 1.00 92.75 102 LEU A N 1
ATOM 812 C CA . LEU A 1 102 ? -2.654 4.934 11.771 1.00 92.75 102 LEU A CA 1
ATOM 813 C C . LEU A 1 102 ? -3.669 5.290 10.672 1.00 92.75 102 LEU A C 1
ATOM 815 O O . LEU A 1 102 ? -3.738 4.599 9.661 1.00 92.75 102 LEU A O 1
ATOM 819 N N . GLY A 1 103 ? -4.445 6.362 10.851 1.00 93.81 103 GLY A N 1
ATOM 820 C CA . GLY A 1 103 ? -5.376 6.866 9.836 1.00 93.81 103 GLY A CA 1
ATOM 821 C C . GLY A 1 103 ? -6.421 7.826 10.401 1.00 93.81 103 GLY A C 1
ATOM 822 O O . GLY A 1 103 ? -6.518 7.987 11.621 1.00 93.81 103 GLY A O 1
ATOM 823 N N . ALA A 1 104 ? -7.194 8.449 9.508 1.00 95.19 104 ALA A N 1
ATOM 824 C CA . ALA A 1 104 ? -8.403 9.198 9.848 1.00 95.19 104 ALA A CA 1
ATOM 825 C C . ALA A 1 104 ? -9.653 8.472 9.354 1.00 95.19 104 ALA A C 1
ATOM 827 O O . ALA A 1 104 ? -9.736 8.078 8.191 1.00 95.19 104 ALA A O 1
ATOM 828 N N . PHE A 1 105 ? -10.655 8.371 10.223 1.00 96.62 105 PHE A N 1
ATOM 829 C CA . PHE A 1 105 ? -11.887 7.645 9.936 1.00 96.62 105 PHE A CA 1
ATOM 830 C C . PHE A 1 105 ? -13.109 8.497 10.249 1.00 96.62 105 PHE A C 1
ATOM 832 O O . PHE A 1 105 ? -13.320 8.881 11.400 1.00 96.62 105 PHE A O 1
ATOM 839 N N . SER A 1 106 ? -13.917 8.804 9.235 1.00 95.50 106 SER A N 1
ATOM 840 C CA . SER A 1 106 ? -15.165 9.548 9.419 1.00 95.50 106 SER A CA 1
ATOM 841 C C . SER A 1 106 ? -16.101 8.828 10.388 1.00 95.50 106 SER A C 1
ATOM 843 O O . SER A 1 106 ? -16.224 7.604 10.348 1.00 95.50 106 SER A O 1
ATOM 845 N N . TYR A 1 107 ? -16.824 9.577 11.224 1.00 94.56 107 TYR A N 1
ATOM 846 C CA . TYR A 1 107 ? -17.779 9.000 12.182 1.00 94.56 107 TYR A CA 1
ATOM 847 C C . TYR A 1 107 ? -18.847 8.134 11.500 1.00 94.56 107 TYR A C 1
ATOM 849 O O . TYR A 1 107 ? -19.277 7.126 12.057 1.00 94.56 107 TYR A O 1
ATOM 857 N N . SER A 1 108 ? -19.240 8.497 10.274 1.00 93.25 108 SER A N 1
ATOM 858 C CA . SER A 1 108 ? -20.180 7.740 9.439 1.00 93.25 108 SER A CA 1
ATOM 859 C C . SER A 1 108 ? -19.633 6.409 8.920 1.00 93.25 108 SER A C 1
ATOM 861 O O . SER A 1 108 ? -20.416 5.543 8.536 1.00 93.25 108 SER A O 1
ATOM 863 N N . ASP A 1 109 ? -18.310 6.247 8.901 1.00 95.06 109 ASP A N 1
ATOM 864 C CA . ASP A 1 109 ? -17.623 5.072 8.363 1.00 95.06 109 ASP A CA 1
ATOM 865 C C . ASP A 1 109 ? -17.204 4.078 9.451 1.00 95.06 109 ASP A C 1
ATOM 867 O O . ASP A 1 109 ? -16.657 3.016 9.135 1.00 95.06 109 ASP A O 1
ATOM 871 N N . ILE A 1 110 ? -17.471 4.387 10.726 1.00 96.31 110 ILE A N 1
ATOM 872 C CA . ILE A 1 110 ? -17.159 3.492 11.841 1.00 96.31 110 ILE A CA 1
ATOM 873 C C . ILE A 1 110 ? -18.153 2.333 11.876 1.00 96.31 110 ILE A C 1
ATOM 875 O O . ILE A 1 110 ? -19.226 2.397 12.480 1.00 96.31 110 ILE A O 1
ATOM 879 N N . LYS A 1 111 ? -17.755 1.257 11.206 1.00 96.81 111 LYS A N 1
ATOM 880 C CA . LYS A 1 111 ? -18.443 -0.029 11.126 1.00 96.81 111 LYS A CA 1
ATOM 881 C C . LYS A 1 111 ? -17.441 -1.131 10.804 1.00 96.81 111 LYS A C 1
ATOM 883 O O . LYS A 1 111 ? -16.366 -0.879 10.259 1.00 96.81 111 LYS A O 1
ATOM 888 N N . ILE A 1 112 ? -17.815 -2.355 11.138 1.00 98.19 112 ILE A N 1
ATOM 889 C CA . ILE A 1 112 ? -17.036 -3.559 10.884 1.00 98.19 112 ILE A CA 1
ATOM 890 C C . ILE A 1 112 ? -17.275 -3.995 9.443 1.00 98.19 112 ILE A C 1
ATOM 892 O O . ILE A 1 112 ? -18.397 -4.352 9.088 1.00 98.19 112 ILE A O 1
ATOM 896 N N . ARG A 1 113 ? -16.218 -4.026 8.629 1.00 98.00 113 ARG A N 1
ATOM 897 C CA . ARG A 1 113 ? -16.241 -4.679 7.314 1.00 98.00 113 ARG A CA 1
ATOM 898 C C . ARG A 1 113 ? -15.546 -6.023 7.410 1.00 98.00 113 ARG A C 1
ATOM 900 O O . ARG A 1 113 ? -14.337 -6.071 7.623 1.00 98.00 113 ARG A O 1
ATOM 907 N N . GLN A 1 114 ? -16.303 -7.106 7.302 1.00 98.06 114 GLN A N 1
ATOM 908 C CA . GLN A 1 114 ? -15.791 -8.458 7.487 1.00 98.06 114 GLN A CA 1
ATOM 909 C C . GLN A 1 114 ? -15.535 -9.140 6.143 1.00 98.06 114 GLN A C 1
ATOM 911 O O . GLN A 1 114 ? -16.448 -9.296 5.336 1.00 98.06 114 GLN A O 1
ATOM 916 N N . ASP A 1 115 ? -14.304 -9.591 5.918 1.00 97.12 115 ASP A N 1
ATOM 917 C CA . ASP A 1 115 ? -13.992 -10.494 4.812 1.00 97.12 115 ASP A CA 1
ATOM 918 C C . ASP A 1 115 ? -14.521 -11.899 5.128 1.00 97.12 115 ASP A C 1
ATOM 920 O O . ASP A 1 115 ? -14.104 -12.534 6.098 1.00 97.12 115 ASP A O 1
ATOM 924 N N . GLU A 1 116 ? -15.438 -12.401 4.302 1.00 95.19 116 GLU A N 1
ATOM 925 C CA . GLU A 1 116 ? -16.052 -13.723 4.474 1.00 95.19 116 GLU A CA 1
ATOM 926 C C . GLU A 1 116 ? -15.059 -14.871 4.268 1.00 95.19 116 GLU A C 1
ATOM 928 O O . GLU A 1 116 ? -15.244 -15.949 4.834 1.00 95.19 116 GLU A O 1
ATOM 933 N N . THR A 1 117 ? -13.993 -14.648 3.494 1.00 94.00 117 THR A N 1
ATOM 934 C CA . THR A 1 117 ? -13.020 -15.700 3.179 1.00 94.00 117 THR A CA 1
ATOM 935 C C . THR A 1 117 ? -12.092 -15.964 4.358 1.00 94.00 117 THR A C 1
ATOM 937 O O . THR A 1 117 ? -11.854 -17.117 4.721 1.00 94.00 117 THR A O 1
ATOM 940 N N . THR A 1 118 ? -11.549 -14.903 4.960 1.00 94.25 118 THR A N 1
ATOM 941 C CA . THR A 1 118 ? -10.576 -15.022 6.056 1.00 94.25 118 THR A CA 1
ATOM 942 C C . THR A 1 118 ? -11.178 -14.815 7.444 1.00 94.25 118 THR A C 1
ATOM 944 O O . THR A 1 118 ? -10.539 -15.159 8.437 1.00 94.25 118 THR A O 1
ATOM 947 N N . GLY A 1 119 ? -12.379 -14.240 7.536 1.00 95.69 119 GLY A N 1
ATOM 948 C CA . GLY A 1 119 ? -12.995 -13.810 8.791 1.00 95.69 119 GLY A CA 1
ATOM 949 C C . GLY A 1 119 ? -12.390 -12.532 9.381 1.00 95.69 119 GLY A C 1
ATOM 950 O O . GLY A 1 119 ? -12.804 -12.121 10.464 1.00 95.69 119 GLY A O 1
ATOM 951 N N . LYS A 1 120 ? -11.419 -11.901 8.705 1.00 96.31 120 LYS A N 1
ATOM 952 C CA . LYS A 1 120 ? -10.792 -10.659 9.172 1.00 96.31 120 LYS A CA 1
ATOM 953 C C . LYS A 1 120 ? -11.767 -9.492 9.103 1.00 96.31 120 LYS A C 1
ATOM 955 O O . LYS A 1 120 ? -12.599 -9.408 8.203 1.00 96.31 120 LYS A O 1
ATOM 960 N N . GLN A 1 121 ? -11.625 -8.586 10.059 1.00 97.88 121 GLN A N 1
ATOM 961 C CA . GLN A 1 121 ? -12.435 -7.385 10.183 1.00 97.88 121 GLN A CA 1
ATOM 962 C C . GLN A 1 121 ? -11.583 -6.159 9.883 1.00 97.88 121 GLN A C 1
ATOM 964 O O . GLN A 1 121 ? -10.409 -6.105 10.251 1.00 97.88 121 GLN A O 1
ATOM 969 N N . PHE A 1 122 ? -12.180 -5.182 9.211 1.00 98.06 122 PHE A N 1
ATOM 970 C CA . PHE A 1 122 ? -11.505 -3.969 8.782 1.00 98.06 122 PHE A CA 1
ATOM 971 C C . PHE A 1 122 ? -12.307 -2.734 9.159 1.00 98.06 122 PHE A C 1
ATOM 973 O O . PHE A 1 122 ? -13.538 -2.713 9.057 1.00 98.06 122 PHE A O 1
ATOM 980 N N . LEU A 1 123 ? -11.573 -1.691 9.525 1.00 97.75 123 LEU A N 1
ATOM 981 C CA . LEU A 1 123 ? -12.055 -0.322 9.541 1.00 97.75 123 LEU A CA 1
ATOM 982 C C . LEU A 1 123 ? -11.569 0.355 8.260 1.00 97.75 123 LEU A C 1
ATOM 984 O O . LEU A 1 123 ? -10.381 0.295 7.956 1.00 97.75 123 LEU A O 1
ATOM 988 N N . ILE A 1 124 ? -12.479 0.972 7.507 1.00 97.00 124 ILE A N 1
ATOM 989 C CA . ILE A 1 124 ? -12.168 1.645 6.239 1.00 97.00 124 ILE A CA 1
ATOM 990 C C . ILE A 1 124 ? -12.918 2.972 6.197 1.00 97.00 124 ILE A C 1
ATOM 992 O O . ILE A 1 124 ? -14.116 2.997 6.481 1.00 97.00 124 ILE A O 1
ATOM 996 N N . SER A 1 125 ? -12.244 4.053 5.820 1.00 95.00 125 SER A N 1
ATOM 997 C CA . SER A 1 125 ? -12.893 5.336 5.540 1.00 95.00 125 SER A CA 1
ATOM 998 C C . SER A 1 125 ? -12.404 5.872 4.208 1.00 95.00 125 SER A C 1
ATOM 1000 O O . SER A 1 125 ? -11.202 5.882 3.953 1.00 95.00 125 SER A O 1
ATOM 1002 N N . GLU A 1 126 ? -13.339 6.249 3.340 1.00 89.69 126 GLU A N 1
ATOM 1003 C CA . GLU A 1 126 ? -13.040 6.705 1.984 1.00 89.69 126 GLU A CA 1
ATOM 1004 C C . GLU A 1 126 ? -13.024 8.235 1.926 1.00 89.69 126 GLU A C 1
ATOM 1006 O O . GLU A 1 126 ? -14.016 8.913 2.194 1.00 89.69 126 GLU A O 1
ATOM 1011 N N . HIS A 1 127 ? -11.883 8.783 1.521 1.00 83.12 127 HIS A N 1
ATOM 1012 C CA . HIS A 1 127 ? -11.616 10.211 1.432 1.00 83.12 127 HIS A CA 1
ATOM 1013 C C . HIS A 1 127 ? -11.695 10.656 -0.031 1.00 83.12 127 HIS A C 1
ATOM 1015 O O . HIS A 1 127 ? -10.724 10.605 -0.792 1.00 83.12 127 HIS A O 1
ATOM 1021 N N . GLY A 1 128 ? -12.881 11.102 -0.446 1.00 71.12 128 GLY A N 1
ATOM 1022 C CA . GLY A 1 128 ? -13.124 11.520 -1.827 1.00 71.12 128 GLY A CA 1
ATOM 1023 C C . GLY A 1 128 ? -13.040 10.354 -2.817 1.00 71.12 128 GLY A C 1
ATOM 1024 O O . GLY A 1 128 ? -13.331 9.212 -2.485 1.00 71.12 128 GLY A O 1
ATOM 1025 N N . THR A 1 129 ? -12.693 10.637 -4.072 1.00 61.00 129 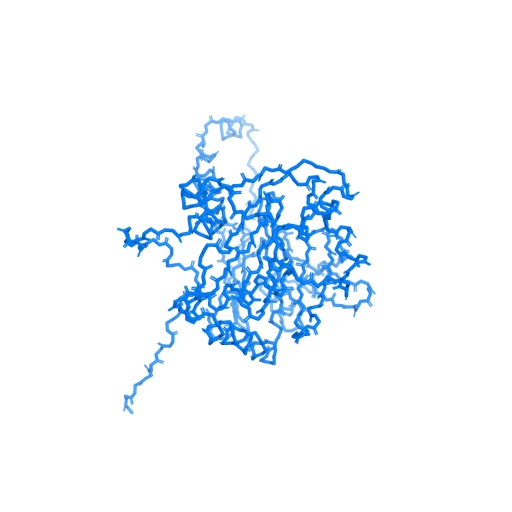THR A N 1
ATOM 1026 C CA . THR A 1 129 ? -12.788 9.635 -5.145 1.00 61.00 129 THR A CA 1
ATOM 1027 C C . THR A 1 129 ? -11.677 8.583 -5.141 1.00 61.00 129 THR A C 1
ATOM 1029 O O . THR A 1 129 ? -11.869 7.543 -5.761 1.00 61.00 129 THR A O 1
ATOM 1032 N N . MET A 1 130 ? -10.520 8.832 -4.511 1.00 65.81 130 MET A N 1
ATOM 1033 C CA . MET A 1 130 ? -9.297 8.044 -4.781 1.00 65.81 130 MET A CA 1
ATOM 1034 C C . MET A 1 130 ? -8.361 7.848 -3.577 1.00 65.81 130 MET A C 1
ATOM 1036 O O . MET A 1 130 ? -7.261 7.332 -3.744 1.00 65.81 130 MET A O 1
ATOM 1040 N N . SER A 1 131 ? -8.771 8.246 -2.374 1.00 81.81 131 SER A N 1
ATOM 1041 C CA . SER A 1 131 ? -8.012 8.004 -1.147 1.00 81.81 131 SER A CA 1
ATOM 1042 C C . SER A 1 131 ? -8.907 7.298 -0.142 1.00 81.81 131 SER A C 1
ATOM 1044 O O . SER A 1 131 ? -10.118 7.493 -0.131 1.00 81.81 131 SER A O 1
ATOM 1046 N N . TYR A 1 132 ? -8.325 6.442 0.679 1.00 92.69 132 TYR A N 1
ATOM 1047 C CA . TYR A 1 132 ? -9.003 5.808 1.799 1.00 92.69 132 TYR A CA 1
ATOM 1048 C C . TYR A 1 132 ? -7.970 5.491 2.865 1.00 92.69 132 TYR A C 1
ATOM 1050 O O . TYR A 1 132 ? -6.801 5.333 2.531 1.00 92.69 132 TYR A O 1
ATOM 1058 N N . ASP A 1 133 ? -8.386 5.372 4.115 1.00 94.75 133 ASP A N 1
ATOM 1059 C CA . ASP A 1 133 ? -7.592 4.746 5.167 1.00 94.75 133 ASP A CA 1
ATOM 1060 C C . ASP A 1 133 ? -8.186 3.381 5.496 1.00 94.75 133 ASP A C 1
ATOM 1062 O O . ASP A 1 133 ? -9.397 3.177 5.389 1.00 94.75 133 ASP A O 1
ATOM 1066 N N . ALA A 1 134 ? -7.327 2.430 5.862 1.00 96.06 134 ALA A N 1
ATOM 1067 C CA . ALA A 1 134 ? -7.739 1.080 6.209 1.00 96.06 134 ALA A CA 1
ATOM 1068 C C . ALA A 1 134 ? -6.880 0.522 7.343 1.00 96.06 134 ALA A C 1
ATOM 1070 O O . ALA A 1 134 ? -5.655 0.631 7.308 1.00 96.06 134 ALA A O 1
ATOM 1071 N N . LEU A 1 135 ? -7.527 -0.119 8.314 1.00 96.06 135 LEU A N 1
ATOM 1072 C CA . LEU A 1 135 ? -6.881 -0.844 9.405 1.00 96.06 135 LEU A CA 1
ATOM 1073 C C . LEU A 1 135 ? -7.550 -2.193 9.609 1.00 96.06 135 LEU A C 1
ATOM 1075 O O . LEU A 1 135 ? -8.749 -2.350 9.374 1.00 96.06 135 LEU A O 1
ATOM 1079 N N . VAL A 1 136 ? -6.772 -3.161 10.087 1.00 96.44 136 VAL A N 1
ATOM 1080 C CA . VAL A 1 136 ? -7.351 -4.372 10.666 1.00 96.44 136 VAL A CA 1
ATOM 1081 C C . VAL A 1 136 ? -7.983 -3.988 11.993 1.00 96.44 136 VAL A C 1
ATOM 1083 O O . VAL A 1 136 ? -7.349 -3.349 12.827 1.00 96.44 136 VAL A O 1
ATOM 1086 N N . LEU A 1 137 ? -9.245 -4.356 12.155 1.00 96.19 137 LEU A N 1
ATOM 1087 C CA . LEU A 1 137 ? -10.006 -4.120 13.365 1.00 96.19 137 LEU A CA 1
ATOM 1088 C C . LEU A 1 137 ? -9.831 -5.332 14.282 1.00 96.19 137 LEU A C 1
ATOM 1090 O O . LEU A 1 137 ? -10.523 -6.337 14.122 1.00 96.19 137 LEU A O 1
ATOM 1094 N N . ASP A 1 138 ? -8.858 -5.256 15.186 1.00 95.94 138 ASP A N 1
ATOM 1095 C CA . ASP A 1 138 ? -8.724 -6.233 16.265 1.00 95.94 138 ASP A CA 1
ATOM 1096 C C . ASP A 1 138 ? -9.755 -5.983 17.381 1.00 95.94 138 ASP A C 1
ATOM 1098 O O . ASP A 1 138 ? -10.501 -4.997 17.364 1.00 95.94 138 ASP A O 1
ATOM 1102 N N . ASP A 1 139 ? -9.830 -6.914 18.334 1.00 96.69 139 ASP A N 1
ATOM 1103 C CA . ASP A 1 139 ? -10.807 -6.845 19.424 1.00 96.69 139 ASP A CA 1
ATOM 1104 C C . ASP A 1 139 ? -10.606 -5.593 20.295 1.00 96.69 139 ASP A C 1
ATOM 1106 O O . ASP A 1 139 ? -11.580 -4.967 20.704 1.00 96.69 139 ASP A O 1
ATOM 1110 N N . GLU A 1 140 ? -9.358 -5.174 20.523 1.00 97.25 140 GLU A N 1
ATOM 1111 C CA . GLU A 1 140 ? -9.057 -3.996 21.338 1.00 97.25 140 GLU A CA 1
ATOM 1112 C C . GLU A 1 140 ? -9.513 -2.700 20.660 1.00 97.25 140 GLU A C 1
ATOM 1114 O O . GLU A 1 140 ? -10.198 -1.887 21.283 1.00 97.25 140 GLU A O 1
ATOM 1119 N N . LEU A 1 141 ? -9.177 -2.500 19.381 1.00 97.12 141 LEU A N 1
ATOM 1120 C CA . LEU A 1 141 ? -9.583 -1.315 18.633 1.00 97.12 141 LEU A CA 1
ATOM 1121 C C . LEU A 1 141 ? -11.106 -1.258 18.479 1.00 97.12 141 LEU A C 1
ATOM 1123 O O . LEU A 1 141 ? -11.703 -0.183 18.562 1.00 97.12 141 LEU A O 1
ATOM 1127 N N . LYS A 1 142 ? -11.751 -2.411 18.286 1.00 97.81 142 LYS A N 1
ATOM 1128 C CA . LYS A 1 142 ? -13.211 -2.521 18.255 1.00 97.81 142 LYS A CA 1
ATOM 1129 C C . LYS A 1 142 ? -13.838 -2.081 19.575 1.00 97.81 142 LYS A C 1
ATOM 1131 O O . LYS A 1 142 ? -14.752 -1.257 19.547 1.00 97.81 142 LYS A O 1
ATOM 1136 N N . ASP A 1 143 ? -13.353 -2.594 20.702 1.00 98.06 143 ASP A N 1
ATOM 1137 C CA . ASP A 1 143 ? -13.856 -2.232 22.029 1.00 98.06 143 ASP A CA 1
ATOM 1138 C C . ASP A 1 143 ? -13.591 -0.746 22.328 1.00 98.06 143 ASP A C 1
ATOM 1140 O O . ASP A 1 143 ? -14.458 -0.040 22.846 1.00 98.06 143 ASP A O 1
ATOM 1144 N N . ALA A 1 144 ? -12.427 -0.224 21.934 1.00 97.88 144 ALA A N 1
ATOM 1145 C CA . ALA A 1 144 ? -12.095 1.193 22.059 1.00 97.88 144 ALA A CA 1
ATOM 1146 C C . ALA A 1 144 ? -13.056 2.088 21.255 1.00 97.88 144 ALA A C 1
ATOM 1148 O O . ALA A 1 144 ? -13.543 3.096 21.772 1.00 97.88 144 ALA A O 1
ATOM 1149 N N . LEU A 1 145 ? -13.390 1.701 20.018 1.00 98.06 145 LEU A N 1
ATOM 1150 C CA . LEU A 1 145 ? -14.359 2.415 19.179 1.00 98.06 145 LEU A CA 1
ATOM 1151 C C . LEU A 1 145 ? -15.789 2.340 19.738 1.00 98.06 145 LEU A C 1
ATOM 1153 O O . LEU A 1 145 ? -16.535 3.312 19.662 1.00 98.06 145 LEU A O 1
ATOM 1157 N N . GLN A 1 146 ? -16.182 1.213 20.329 1.00 97.56 146 GLN A N 1
ATOM 1158 C CA . GLN A 1 146 ? -17.474 1.083 21.011 1.00 97.56 146 GLN A CA 1
ATOM 1159 C C . GLN A 1 146 ? -17.566 2.006 22.228 1.00 97.56 146 GLN A C 1
ATOM 1161 O O . GLN A 1 146 ? -18.553 2.727 22.381 1.00 97.56 146 GLN A O 1
ATOM 1166 N N . ASN A 1 147 ? -16.506 2.050 23.039 1.00 96.75 147 ASN A N 1
ATOM 1167 C CA . ASN A 1 147 ? -16.427 2.911 24.215 1.00 96.75 147 ASN A CA 1
ATOM 1168 C C . ASN A 1 147 ? -16.451 4.399 23.847 1.00 96.75 147 ASN A C 1
ATOM 1170 O O . ASN A 1 147 ? -17.225 5.157 24.427 1.00 96.75 147 ASN A O 1
ATOM 1174 N N . VAL A 1 148 ? -15.636 4.831 22.876 1.00 96.56 148 VAL A N 1
ATOM 1175 C CA . VAL A 1 148 ? -15.578 6.251 22.487 1.00 96.56 148 VAL A CA 1
ATOM 1176 C C . VAL A 1 148 ? -16.892 6.726 21.862 1.00 96.56 148 VAL A C 1
ATOM 1178 O O . VAL A 1 148 ? -17.263 7.887 22.024 1.00 96.56 148 VAL A O 1
ATOM 1181 N N . MET A 1 149 ? -17.614 5.834 21.174 1.00 95.25 149 MET A N 1
ATOM 1182 C CA . MET A 1 149 ? -18.890 6.154 20.534 1.00 95.25 149 MET A CA 1
ATOM 1183 C C . MET A 1 149 ? -20.118 5.961 21.431 1.00 95.25 149 MET A C 1
ATOM 1185 O O . MET A 1 149 ? -21.217 6.295 20.983 1.00 95.25 149 MET A O 1
ATOM 1189 N N . ASP A 1 150 ? -19.944 5.437 22.650 1.00 95.25 150 ASP A N 1
ATOM 1190 C CA . ASP A 1 150 ? -21.025 5.031 23.559 1.00 95.25 150 ASP A CA 1
ATOM 1191 C C . ASP A 1 150 ? -22.023 4.070 22.879 1.00 95.25 150 ASP A C 1
ATOM 1193 O O . ASP A 1 150 ? -23.228 4.320 22.792 1.00 95.25 150 ASP A O 1
ATOM 1197 N N . LYS A 1 151 ? -21.495 2.980 22.302 1.00 94.50 151 LYS A N 1
ATOM 1198 C CA . LYS A 1 151 ? -22.276 1.955 21.593 1.00 94.50 151 LYS A CA 1
ATOM 1199 C C . LYS A 1 151 ? -22.001 0.561 22.151 1.00 94.50 151 LYS A C 1
ATOM 1201 O O . LYS A 1 151 ? -20.853 0.143 22.203 1.00 94.50 151 LYS A O 1
ATOM 1206 N N . ASP A 1 152 ? -23.060 -0.208 22.412 1.00 95.31 152 ASP A N 1
ATOM 1207 C CA . ASP A 1 152 ? -22.950 -1.631 22.789 1.00 95.31 152 ASP A CA 1
ATOM 1208 C C . ASP A 1 152 ? -22.332 -2.498 21.673 1.00 95.31 152 ASP A C 1
ATOM 1210 O O . ASP A 1 152 ? -21.745 -3.547 21.930 1.00 95.31 152 ASP A O 1
ATOM 1214 N N . SER A 1 153 ? -22.503 -2.090 20.411 1.00 96.38 153 SER A N 1
ATOM 1215 C CA . SER A 1 153 ? -21.963 -2.789 19.245 1.00 96.38 153 SER A CA 1
ATOM 1216 C C . SER A 1 153 ? -21.793 -1.858 18.047 1.00 96.38 153 SER A C 1
ATOM 1218 O O . SER A 1 153 ? -22.587 -0.936 17.852 1.00 96.38 153 SER A O 1
ATOM 1220 N N . LEU A 1 154 ? -20.798 -2.145 17.204 1.00 97.38 154 LEU A N 1
ATOM 1221 C CA . LEU A 1 154 ? -20.643 -1.511 15.892 1.00 97.38 154 LEU A CA 1
ATOM 1222 C C . LEU A 1 154 ? -21.478 -2.251 14.843 1.00 97.38 154 LEU A C 1
ATOM 1224 O O . LEU A 1 154 ? -21.630 -3.472 14.922 1.00 97.38 154 LEU A O 1
ATOM 1228 N N . ASP A 1 155 ? -21.970 -1.516 13.846 1.00 97.44 155 ASP A N 1
ATOM 1229 C CA . ASP A 1 155 ? -22.633 -2.111 12.686 1.00 97.44 155 ASP A CA 1
ATOM 1230 C C . ASP A 1 155 ? -21.664 -3.035 11.939 1.00 97.44 155 ASP A C 1
ATOM 1232 O O . ASP A 1 155 ? -20.461 -2.773 11.888 1.00 97.44 155 ASP A O 1
ATOM 1236 N N . VAL A 1 156 ? -22.187 -4.117 11.361 1.00 97.38 156 VAL A N 1
ATOM 1237 C CA . VAL A 1 156 ? -21.394 -5.124 10.645 1.00 97.38 156 VAL A CA 1
ATOM 1238 C C . VAL A 1 156 ? -21.907 -5.266 9.223 1.00 97.38 156 VAL A C 1
ATOM 1240 O O . VAL A 1 156 ? -23.106 -5.440 9.003 1.00 97.38 156 VAL A O 1
ATOM 1243 N N . GLU A 1 157 ? -20.992 -5.242 8.264 1.00 97.56 157 GLU A N 1
ATOM 1244 C CA . GLU A 1 157 ? -21.262 -5.530 6.861 1.00 97.56 157 GLU A CA 1
ATOM 1245 C C . GLU A 1 157 ? -20.191 -6.456 6.274 1.00 97.56 157 GLU A C 1
ATOM 1247 O O . GLU A 1 157 ? -19.055 -6.518 6.753 1.00 97.56 157 GLU A O 1
ATOM 1252 N N . THR A 1 158 ? -20.554 -7.186 5.220 1.00 97.69 158 THR A N 1
ATOM 1253 C CA . THR A 1 158 ? -19.583 -7.924 4.408 1.00 97.69 158 THR A CA 1
ATOM 1254 C C . THR A 1 158 ? -18.655 -6.927 3.710 1.00 97.69 158 THR A C 1
ATOM 1256 O O . THR A 1 158 ? -19.113 -5.906 3.195 1.00 97.69 158 THR A O 1
ATOM 1259 N N . LEU A 1 159 ? -17.355 -7.223 3.669 1.00 97.62 159 LEU A N 1
ATOM 1260 C CA . LEU A 1 159 ? -16.381 -6.446 2.908 1.00 97.62 159 LEU A CA 1
ATOM 1261 C C . LEU A 1 159 ? -16.753 -6.477 1.417 1.00 97.62 159 LEU A C 1
ATOM 1263 O O . LEU A 1 159 ? -16.825 -7.543 0.810 1.00 97.62 159 LEU A O 1
ATOM 1267 N N . GLN A 1 160 ? -16.997 -5.304 0.834 1.00 95.06 160 GLN A N 1
ATOM 1268 C CA . GLN A 1 160 ? -17.333 -5.129 -0.581 1.00 95.06 160 GLN A CA 1
ATOM 1269 C C . GLN A 1 160 ? -16.479 -4.017 -1.187 1.00 95.06 160 GLN A C 1
ATOM 1271 O O . GLN A 1 160 ? -16.206 -3.025 -0.514 1.00 95.06 160 GLN A O 1
ATOM 1276 N N . GLY A 1 161 ? -16.097 -4.163 -2.459 1.00 94.00 161 GLY A N 1
ATOM 1277 C CA . GLY A 1 161 ? -15.308 -3.165 -3.189 1.00 94.00 161 GLY A CA 1
ATOM 1278 C C . GLY A 1 161 ? -13.825 -3.138 -2.816 1.00 94.00 161 GLY A C 1
ATOM 1279 O O . GLY A 1 161 ? -13.119 -2.217 -3.224 1.00 94.00 161 GLY A O 1
ATOM 1280 N N . PHE A 1 162 ? -13.358 -4.113 -2.033 1.00 95.38 162 PHE A N 1
ATOM 1281 C CA . PHE A 1 162 ? -11.965 -4.249 -1.640 1.00 95.38 162 PHE A CA 1
ATOM 1282 C C . PHE A 1 162 ? -11.531 -5.712 -1.643 1.00 95.38 162 PHE A C 1
ATOM 1284 O O . PHE A 1 162 ? -12.248 -6.591 -1.163 1.00 95.38 162 PHE A O 1
ATOM 1291 N N . THR A 1 163 ? -10.288 -5.932 -2.057 1.00 94.94 163 THR A N 1
ATOM 1292 C CA . THR A 1 163 ? -9.629 -7.233 -2.069 1.00 94.94 163 THR A CA 1
ATOM 1293 C C . THR A 1 163 ? -8.436 -7.236 -1.113 1.00 94.94 163 THR A C 1
ATOM 1295 O O . THR A 1 163 ? -7.520 -6.411 -1.216 1.00 94.94 163 THR A O 1
ATOM 1298 N N . LEU A 1 164 ? -8.420 -8.196 -0.183 1.00 96.44 164 LEU A N 1
ATOM 1299 C CA . LEU A 1 164 ? -7.282 -8.451 0.699 1.00 96.44 164 LEU A CA 1
ATOM 1300 C C . LEU A 1 164 ? -6.235 -9.297 -0.026 1.00 96.44 164 LEU A C 1
ATOM 1302 O O . LEU A 1 164 ? -6.502 -10.420 -0.445 1.00 96.44 164 LEU A O 1
ATOM 1306 N N . ASN A 1 165 ? -5.016 -8.778 -0.108 1.00 95.06 165 ASN A N 1
ATOM 1307 C CA . ASN A 1 165 ? -3.886 -9.441 -0.739 1.00 95.06 165 ASN A CA 1
ATOM 1308 C C . ASN A 1 165 ? -2.773 -9.719 0.275 1.00 95.06 165 ASN A C 1
ATOM 1310 O O . ASN A 1 165 ? -2.773 -9.223 1.402 1.00 95.06 165 ASN A O 1
ATOM 1314 N N . THR A 1 166 ? -1.810 -10.552 -0.116 1.00 95.44 166 THR A N 1
ATOM 1315 C CA . THR A 1 166 ? -0.621 -10.862 0.687 1.00 95.44 166 THR A CA 1
ATOM 1316 C C . THR A 1 166 ? 0.606 -10.833 -0.204 1.00 95.44 166 THR A C 1
ATOM 1318 O O . THR A 1 166 ? 0.679 -11.564 -1.193 1.00 95.44 166 THR A O 1
ATOM 1321 N N . HIS A 1 167 ? 1.575 -9.989 0.142 1.00 95.19 167 HIS A N 1
ATOM 1322 C CA . HIS A 1 167 ? 2.831 -9.910 -0.587 1.00 95.19 167 HIS A CA 1
ATOM 1323 C C . HIS A 1 167 ? 3.642 -11.189 -0.351 1.00 95.19 167 HIS A C 1
ATOM 1325 O O . HIS A 1 167 ? 3.961 -11.526 0.788 1.00 95.19 167 HIS A O 1
ATOM 1331 N N . SER A 1 168 ? 3.985 -11.918 -1.414 1.00 92.06 168 SER A N 1
ATOM 1332 C CA . SER A 1 168 ? 4.605 -13.246 -1.300 1.00 92.06 168 SER A CA 1
ATOM 1333 C C . SER A 1 168 ? 5.995 -13.222 -0.658 1.00 92.06 168 SER A C 1
ATOM 1335 O O . SER A 1 168 ? 6.368 -14.185 0.008 1.00 92.06 168 SER A O 1
ATOM 1337 N N . GLY A 1 169 ? 6.753 -12.132 -0.829 1.00 92.50 169 GLY A N 1
ATOM 1338 C CA . GLY A 1 169 ? 8.110 -12.010 -0.293 1.00 92.50 169 GLY A CA 1
ATOM 1339 C C . GLY A 1 169 ? 8.161 -11.729 1.210 1.00 92.50 169 GLY A C 1
ATOM 1340 O O . GLY A 1 169 ? 9.038 -12.239 1.900 1.00 92.50 169 GLY A O 1
ATOM 1341 N N . THR A 1 170 ? 7.218 -10.939 1.732 1.00 96.56 170 THR A N 1
ATOM 1342 C CA . THR A 1 170 ? 7.207 -10.518 3.148 1.00 96.56 170 THR A CA 1
ATOM 1343 C C . THR A 1 170 ? 6.079 -11.144 3.962 1.00 96.56 170 THR A C 1
ATOM 1345 O O . THR A 1 170 ? 6.104 -11.090 5.187 1.00 96.56 170 THR A O 1
ATOM 1348 N N . GLY A 1 171 ? 5.057 -11.709 3.320 1.00 97.06 171 GLY A N 1
ATOM 1349 C CA . GLY A 1 171 ? 3.827 -12.148 3.980 1.00 97.06 171 GLY A CA 1
ATOM 1350 C C . GLY A 1 171 ? 2.969 -11.003 4.530 1.00 97.06 171 GLY A C 1
ATOM 1351 O O . GLY A 1 171 ? 1.960 -11.274 5.177 1.00 97.06 171 GLY A O 1
ATOM 1352 N N . ILE A 1 172 ? 3.349 -9.741 4.293 1.00 98.06 172 ILE A N 1
ATOM 1353 C CA . ILE A 1 172 ? 2.587 -8.576 4.750 1.00 98.06 172 ILE A CA 1
ATOM 1354 C C . ILE A 1 172 ? 1.321 -8.459 3.907 1.00 98.06 172 ILE A C 1
ATOM 1356 O O . ILE A 1 172 ? 1.349 -8.588 2.678 1.00 98.06 172 ILE A O 1
ATOM 1360 N N . GLN A 1 173 ? 0.202 -8.229 4.585 1.00 97.19 173 GLN A N 1
ATOM 1361 C CA . GLN A 1 173 ? -1.085 -8.055 3.936 1.00 97.19 173 GLN A CA 1
ATOM 1362 C C . GLN A 1 173 ? -1.278 -6.609 3.498 1.00 97.19 173 GLN A C 1
ATOM 1364 O O . GLN A 1 173 ? -0.786 -5.677 4.132 1.00 97.19 173 GLN A O 1
ATOM 1369 N N . TYR A 1 174 ? -2.023 -6.425 2.419 1.00 96.38 174 TYR A N 1
ATOM 1370 C CA . TYR A 1 174 ? -2.424 -5.110 1.951 1.00 96.38 174 TYR A CA 1
ATOM 1371 C C . TYR A 1 174 ? -3.829 -5.186 1.365 1.00 96.38 174 TYR A C 1
ATOM 1373 O O . TYR A 1 174 ? -4.214 -6.195 0.771 1.00 96.38 174 TYR A O 1
ATOM 1381 N N . LEU A 1 175 ? -4.608 -4.133 1.571 1.00 95.94 175 LEU A N 1
ATOM 1382 C CA . LEU A 1 175 ? -5.966 -4.024 1.054 1.00 95.94 175 LEU A CA 1
ATOM 1383 C C . LEU A 1 175 ? -5.945 -3.200 -0.229 1.00 95.94 175 LEU A C 1
ATOM 1385 O O . LEU A 1 175 ? -5.250 -2.196 -0.266 1.00 95.94 175 LEU A O 1
ATOM 1389 N N . VAL A 1 176 ? -6.666 -3.599 -1.271 1.00 93.75 176 VAL A N 1
ATOM 1390 C CA . VAL A 1 176 ? -6.761 -2.852 -2.539 1.00 93.75 176 VAL A CA 1
ATOM 1391 C C . VAL A 1 176 ? -8.228 -2.593 -2.835 1.00 93.75 176 VAL A C 1
ATOM 1393 O O . VAL A 1 176 ? -9.038 -3.488 -2.629 1.00 93.75 176 VAL A O 1
ATOM 1396 N N . LYS A 1 177 ? -8.572 -1.388 -3.297 1.00 92.62 177 LYS A N 1
ATOM 1397 C CA . LYS A 1 177 ? -9.921 -1.083 -3.784 1.00 92.62 177 LYS A CA 1
ATOM 1398 C C . LYS A 1 177 ? -10.103 -1.715 -5.164 1.00 92.62 177 LYS A C 1
ATOM 1400 O O . LYS A 1 177 ? -9.237 -1.542 -6.020 1.00 92.62 177 LYS A O 1
ATOM 1405 N N . ASP A 1 178 ? -11.195 -2.440 -5.361 1.00 91.38 178 ASP A N 1
ATOM 1406 C CA . ASP A 1 178 ? -11.434 -3.195 -6.593 1.00 91.38 178 ASP A CA 1
ATOM 1407 C C . ASP A 1 178 ? -11.466 -2.244 -7.805 1.00 91.38 178 ASP A C 1
ATOM 1409 O O . ASP A 1 178 ? -12.193 -1.245 -7.799 1.00 91.38 178 ASP A O 1
ATOM 1413 N N . GLY A 1 179 ? -10.669 -2.544 -8.836 1.00 87.94 179 GLY A N 1
ATOM 1414 C CA . GLY A 1 179 ? -10.516 -1.707 -10.034 1.00 87.94 179 GLY A CA 1
ATOM 1415 C C . GLY A 1 179 ? -9.483 -0.577 -9.917 1.00 87.94 179 GLY A C 1
ATOM 1416 O O . GLY A 1 179 ? -9.271 0.154 -10.883 1.00 87.94 179 GLY A O 1
ATOM 1417 N N . GLU A 1 180 ? -8.829 -0.417 -8.763 1.00 87.81 180 GLU A N 1
ATOM 1418 C CA . GLU A 1 180 ? -7.776 0.585 -8.529 1.00 87.81 180 GLU A CA 1
ATOM 1419 C C . GLU A 1 180 ? -6.399 -0.067 -8.302 1.00 87.81 180 GLU A C 1
ATOM 1421 O O . GLU A 1 180 ? -5.518 0.504 -7.654 1.00 87.81 180 GLU A O 1
ATOM 1426 N N . GLU A 1 181 ? -6.165 -1.264 -8.850 1.00 88.75 181 GLU A N 1
ATOM 1427 C CA . GLU A 1 181 ? -4.931 -2.034 -8.642 1.00 88.75 181 GLU A CA 1
ATOM 1428 C C . GLU A 1 181 ? -3.680 -1.251 -9.078 1.00 88.75 181 GLU A C 1
ATOM 1430 O O . GLU A 1 181 ? -2.625 -1.352 -8.450 1.00 88.75 181 GLU A O 1
ATOM 1435 N N . GLY A 1 182 ? -3.814 -0.389 -10.092 1.00 84.31 182 GLY A N 1
ATOM 1436 C CA . GLY A 1 182 ? -2.737 0.472 -10.593 1.00 84.31 182 GLY A CA 1
ATOM 1437 C C . GLY A 1 182 ? -2.405 1.673 -9.721 1.00 84.31 182 GLY A C 1
ATOM 1438 O O . GLY A 1 182 ? -1.402 2.341 -9.969 1.00 84.31 182 GLY A O 1
ATOM 1439 N N . ARG A 1 183 ? -3.213 1.958 -8.700 1.00 82.62 183 ARG A N 1
ATOM 1440 C CA . ARG A 1 183 ? -2.938 3.004 -7.704 1.00 82.62 183 ARG A CA 1
ATOM 1441 C C . ARG A 1 183 ? -2.355 2.446 -6.410 1.00 82.62 183 ARG A C 1
ATOM 1443 O O . ARG A 1 183 ? -1.920 3.207 -5.544 1.00 82.62 183 ARG A O 1
ATOM 1450 N N . GLY A 1 184 ? -2.305 1.121 -6.309 1.00 82.06 184 GLY A N 1
ATOM 1451 C CA . GLY A 1 184 ? -1.839 0.410 -5.136 1.00 82.06 184 GLY A CA 1
ATOM 1452 C C . GLY A 1 184 ? -2.855 0.405 -3.997 1.00 82.06 184 GLY A C 1
ATOM 1453 O O . GLY A 1 184 ? -3.865 1.106 -3.985 1.00 82.06 184 GLY A O 1
ATOM 1454 N N . GLY A 1 185 ? -2.568 -0.445 -3.020 1.00 89.44 185 GLY A N 1
ATOM 1455 C CA . GLY A 1 185 ? -3.407 -0.637 -1.845 1.00 89.44 185 GLY A CA 1
ATOM 1456 C C . GLY A 1 185 ? -3.048 0.221 -0.631 1.00 89.44 185 GLY A C 1
ATOM 1457 O O . GLY A 1 185 ? -2.351 1.231 -0.725 1.00 89.44 185 GLY A O 1
ATOM 1458 N N . LYS A 1 186 ? -3.471 -0.253 0.538 1.00 93.12 186 LYS A N 1
ATOM 1459 C CA . LYS A 1 186 ? -2.971 0.136 1.857 1.00 93.12 186 LYS A CA 1
ATOM 1460 C C . LYS A 1 186 ? -2.273 -1.041 2.513 1.00 93.12 186 LYS A C 1
ATOM 1462 O O . LYS A 1 186 ? -2.875 -2.102 2.669 1.00 93.12 186 LYS A O 1
ATOM 1467 N N . VAL A 1 187 ? -1.009 -0.853 2.881 1.00 95.88 187 VAL A N 1
ATOM 1468 C CA . VAL A 1 187 ? -0.228 -1.840 3.634 1.00 95.88 187 VAL A CA 1
ATOM 1469 C C . VAL A 1 187 ? -0.782 -1.952 5.052 1.00 95.88 187 VAL A C 1
ATOM 1471 O O . VAL A 1 187 ? -1.019 -0.945 5.712 1.00 95.88 187 VAL A O 1
ATOM 1474 N N . LEU A 1 188 ? -0.988 -3.182 5.522 1.00 95.50 188 LEU A N 1
ATOM 1475 C CA . LEU A 1 188 ? -1.575 -3.475 6.826 1.00 95.50 188 LEU A CA 1
ATOM 1476 C C . LEU A 1 188 ? -0.503 -4.035 7.768 1.00 95.50 188 LEU A C 1
ATOM 1478 O O . LEU A 1 188 ? -0.269 -5.245 7.812 1.00 95.50 188 LEU A O 1
ATOM 1482 N N . LEU A 1 189 ? 0.141 -3.151 8.533 1.00 93.00 189 LEU A N 1
ATOM 1483 C CA . LEU A 1 189 ? 1.107 -3.528 9.569 1.00 93.00 189 LEU A CA 1
ATOM 1484 C C . LEU A 1 189 ? 0.364 -3.862 10.868 1.00 93.00 189 LEU A C 1
ATOM 1486 O O . LEU A 1 189 ? 0.018 -2.971 11.639 1.00 93.00 189 LEU A O 1
ATOM 1490 N N . GLN A 1 190 ? 0.091 -5.148 11.101 1.00 89.06 190 GLN A N 1
ATOM 1491 C CA . GLN A 1 190 ? -0.806 -5.587 12.181 1.00 89.06 190 GLN A CA 1
ATOM 1492 C C . GLN A 1 190 ? -0.087 -5.816 13.509 1.00 89.06 190 GLN A C 1
ATOM 1494 O O . GLN A 1 190 ? -0.709 -5.854 14.564 1.00 89.06 190 GLN A O 1
ATOM 1499 N N . ASN A 1 191 ? 1.219 -6.056 13.468 1.00 88.25 191 ASN A N 1
ATOM 1500 C CA . ASN A 1 191 ? 2.003 -6.425 14.637 1.00 88.25 191 ASN A CA 1
ATOM 1501 C C . ASN A 1 191 ? 3.487 -6.112 14.416 1.00 88.25 191 ASN A C 1
ATOM 1503 O O . ASN A 1 191 ? 3.918 -5.738 13.325 1.00 88.25 191 ASN A O 1
ATOM 1507 N N . GLU A 1 192 ? 4.279 -6.321 15.463 1.00 90.38 192 GLU A N 1
ATOM 1508 C CA . GLU A 1 192 ? 5.721 -6.077 15.447 1.00 90.38 192 GLU A CA 1
ATOM 1509 C C . GLU A 1 192 ? 6.472 -6.929 14.413 1.00 90.38 192 GLU A C 1
ATOM 1511 O O . GLU A 1 192 ? 7.469 -6.488 13.847 1.00 90.38 192 GLU A O 1
ATOM 1516 N N . ALA A 1 193 ? 5.995 -8.142 14.116 1.00 95.44 193 ALA A N 1
ATOM 1517 C CA . ALA A 1 193 ? 6.626 -8.973 13.096 1.00 95.44 193 ALA A CA 1
ATOM 1518 C C . ALA A 1 193 ? 6.417 -8.390 11.691 1.00 95.44 193 ALA A C 1
ATOM 1520 O O . ALA A 1 193 ? 7.350 -8.410 10.891 1.00 95.44 193 ALA A O 1
ATOM 1521 N N . ASP A 1 194 ? 5.237 -7.840 11.397 1.00 95.31 194 ASP A N 1
ATOM 1522 C CA . ASP A 1 194 ? 4.988 -7.148 10.1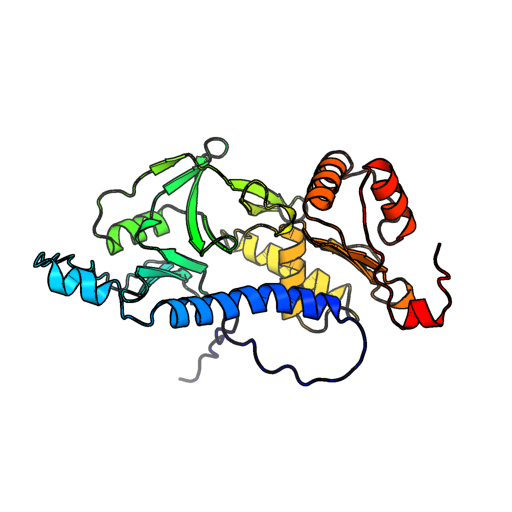29 1.00 95.31 194 ASP A CA 1
ATOM 1523 C C . ASP A 1 194 ? 5.846 -5.886 10.014 1.00 95.31 194 ASP A C 1
ATOM 1525 O O . ASP A 1 194 ? 6.471 -5.673 8.976 1.00 95.31 194 ASP A O 1
ATOM 1529 N N . ARG A 1 195 ? 5.951 -5.098 11.096 1.00 93.75 195 ARG A N 1
ATOM 1530 C CA . ARG A 1 195 ? 6.832 -3.918 11.156 1.00 93.75 195 ARG A CA 1
ATOM 1531 C C . ARG A 1 195 ? 8.276 -4.298 10.871 1.00 93.75 195 ARG A C 1
ATOM 1533 O O . ARG A 1 195 ? 8.886 -3.737 9.969 1.00 93.75 195 ARG A O 1
ATOM 1540 N N . LYS A 1 196 ? 8.788 -5.326 11.543 1.00 96.75 196 LYS A N 1
ATOM 1541 C CA . LYS A 1 196 ? 10.151 -5.803 11.324 1.00 96.75 196 LYS A CA 1
ATOM 1542 C C . LYS A 1 196 ? 10.391 -6.248 9.878 1.00 96.75 196 LYS A C 1
ATOM 1544 O O . LYS A 1 196 ? 11.396 -5.875 9.288 1.00 96.75 196 LYS A O 1
ATOM 1549 N N . ARG A 1 197 ? 9.470 -7.011 9.278 1.00 98.38 197 ARG A N 1
ATOM 1550 C CA . ARG A 1 197 ? 9.596 -7.434 7.869 1.00 98.38 197 ARG A CA 1
ATOM 1551 C C . ARG A 1 197 ? 9.542 -6.252 6.901 1.00 98.38 197 ARG A C 1
ATOM 1553 O O . ARG A 1 197 ? 10.193 -6.287 5.861 1.00 98.38 197 ARG A O 1
ATOM 1560 N N . TYR A 1 198 ? 8.761 -5.225 7.226 1.00 97.56 198 TYR A N 1
ATOM 1561 C CA . TYR A 1 198 ? 8.688 -3.989 6.455 1.00 97.56 198 TYR A CA 1
ATOM 1562 C C . TYR A 1 198 ? 9.997 -3.189 6.540 1.00 97.56 198 TYR A C 1
ATOM 1564 O O . TYR A 1 198 ? 10.516 -2.754 5.515 1.00 97.56 198 TYR A O 1
ATOM 1572 N N . GLU A 1 199 ? 10.581 -3.075 7.734 1.00 97.50 199 GLU A N 1
ATOM 1573 C CA . GLU A 1 199 ? 11.891 -2.449 7.950 1.00 97.50 199 GLU A CA 1
ATOM 1574 C C . GLU A 1 199 ? 13.020 -3.204 7.241 1.00 97.50 199 GLU A C 1
ATOM 1576 O O . GLU A 1 199 ? 13.812 -2.589 6.533 1.00 97.50 199 GLU A O 1
ATOM 1581 N N . GLU A 1 200 ? 13.061 -4.534 7.355 1.00 98.12 200 GLU A N 1
ATOM 1582 C CA . GLU A 1 200 ? 14.031 -5.381 6.647 1.00 98.12 200 GLU A CA 1
ATOM 1583 C C . GLU A 1 200 ? 13.925 -5.192 5.121 1.00 98.12 200 GLU A C 1
ATOM 1585 O O . GLU A 1 200 ? 14.935 -5.155 4.412 1.00 98.12 200 GLU A O 1
ATOM 1590 N N . LEU A 1 201 ? 12.701 -5.036 4.598 1.00 98.19 201 LEU A N 1
ATOM 1591 C CA . LEU A 1 201 ? 12.467 -4.759 3.183 1.00 98.19 201 LEU A CA 1
ATOM 1592 C C . LEU A 1 201 ? 13.009 -3.380 2.775 1.00 98.19 201 LEU A C 1
ATOM 1594 O O . LEU A 1 201 ? 13.660 -3.269 1.733 1.00 98.19 201 LEU A O 1
ATOM 1598 N N . ALA A 1 202 ? 12.760 -2.357 3.593 1.00 97.38 202 ALA A N 1
ATOM 1599 C CA . ALA A 1 202 ? 13.223 -0.989 3.375 1.00 97.38 202 ALA A CA 1
ATOM 1600 C C . ALA A 1 202 ? 14.754 -0.873 3.426 1.00 97.38 202 ALA A C 1
ATOM 1602 O O . ALA A 1 202 ? 15.357 -0.248 2.552 1.00 97.38 202 ALA A O 1
ATOM 1603 N N . GLU A 1 203 ? 15.393 -1.521 4.401 1.00 97.62 203 GLU A N 1
ATOM 1604 C CA . GLU A 1 203 ? 16.855 -1.570 4.524 1.00 97.62 203 GLU A CA 1
ATOM 1605 C C . GLU A 1 203 ? 17.490 -2.274 3.328 1.00 97.62 203 GLU A C 1
ATOM 1607 O O . GLU A 1 203 ? 18.458 -1.776 2.761 1.00 97.62 203 GLU A O 1
ATOM 1612 N N . MET A 1 204 ? 16.889 -3.368 2.852 1.00 97.25 204 MET A N 1
ATOM 1613 C CA . MET A 1 204 ? 17.357 -4.043 1.642 1.00 97.25 204 MET A CA 1
ATOM 1614 C C . MET A 1 204 ? 17.329 -3.125 0.416 1.00 97.25 204 MET A C 1
ATOM 1616 O O . MET A 1 204 ? 18.228 -3.194 -0.419 1.00 97.25 204 MET A O 1
ATOM 1620 N N . TYR A 1 205 ? 16.302 -2.286 0.279 1.00 97.00 205 TYR A N 1
ATOM 1621 C CA . TYR A 1 205 ? 16.240 -1.294 -0.790 1.00 97.00 205 TYR A CA 1
ATOM 1622 C C . TYR A 1 205 ? 17.372 -0.268 -0.665 1.00 97.00 205 TYR A C 1
ATOM 1624 O O . TYR A 1 205 ? 18.118 -0.073 -1.625 1.00 97.00 205 TYR A O 1
ATOM 1632 N N . PHE A 1 206 ? 17.520 0.330 0.518 1.00 95.31 206 PHE A N 1
ATOM 1633 C CA . PHE A 1 206 ? 18.561 1.315 0.808 1.00 95.31 206 PHE A CA 1
ATOM 1634 C C . PHE A 1 206 ? 19.974 0.773 0.536 1.00 95.31 206 PHE A C 1
ATOM 1636 O O . PHE A 1 206 ? 20.760 1.413 -0.159 1.00 95.31 206 PHE A O 1
ATOM 1643 N N . ASP A 1 207 ? 20.271 -0.443 0.997 1.00 96.69 207 ASP A N 1
ATOM 1644 C CA . ASP A 1 207 ? 21.590 -1.059 0.835 1.00 96.69 207 ASP A CA 1
ATOM 1645 C C . ASP A 1 207 ? 21.862 -1.516 -0.606 1.00 96.69 207 ASP A C 1
ATOM 1647 O O . ASP A 1 207 ? 22.994 -1.426 -1.089 1.00 96.69 207 ASP A O 1
ATOM 1651 N N . LYS A 1 208 ? 20.843 -2.040 -1.306 1.00 97.25 208 LYS A N 1
ATOM 1652 C CA . LYS A 1 208 ? 21.011 -2.612 -2.653 1.00 97.25 208 LYS A CA 1
ATOM 1653 C C . LYS A 1 208 ? 21.104 -1.544 -3.742 1.00 97.25 208 LYS A C 1
ATOM 1655 O O . LYS A 1 208 ? 21.756 -1.798 -4.755 1.00 97.25 208 LYS A O 1
ATOM 1660 N N . TYR A 1 209 ? 20.474 -0.383 -3.557 1.00 96.81 209 TYR A N 1
ATOM 1661 C CA . TYR A 1 209 ? 20.397 0.659 -4.587 1.00 96.81 209 TYR A CA 1
ATOM 1662 C C . TYR A 1 209 ? 20.905 2.032 -4.115 1.00 96.81 209 TYR A C 1
ATOM 1664 O O . TYR A 1 209 ? 20.162 3.015 -4.165 1.00 96.81 209 TYR A O 1
ATOM 1672 N N . PRO A 1 210 ? 22.181 2.146 -3.702 1.00 95.19 210 PRO A N 1
ATOM 1673 C CA . PRO A 1 210 ? 22.720 3.364 -3.088 1.00 95.19 210 PRO A CA 1
ATOM 1674 C C . PRO A 1 210 ? 22.793 4.580 -4.026 1.00 95.19 210 PRO A C 1
ATOM 1676 O O . PRO A 1 210 ? 23.010 5.695 -3.561 1.00 95.19 210 PRO A O 1
ATOM 1679 N N . ASN A 1 211 ? 22.642 4.390 -5.342 1.00 95.00 211 ASN A N 1
ATOM 1680 C CA . ASN A 1 211 ? 22.614 5.486 -6.317 1.00 95.00 211 ASN A CA 1
ATOM 1681 C C . ASN A 1 211 ? 21.180 5.912 -6.684 1.00 95.00 211 ASN A C 1
ATOM 1683 O O . ASN A 1 211 ? 21.005 6.912 -7.379 1.00 95.00 211 ASN A O 1
ATOM 1687 N N . LEU A 1 212 ? 20.166 5.142 -6.270 1.00 93.62 212 LEU A N 1
ATOM 1688 C CA . LEU A 1 212 ? 18.746 5.447 -6.486 1.00 93.62 212 LEU A CA 1
ATOM 1689 C C . LEU A 1 212 ? 18.017 5.834 -5.200 1.00 93.62 212 LEU A C 1
ATOM 1691 O O . LEU A 1 212 ? 16.965 6.460 -5.286 1.00 93.62 212 LEU A O 1
ATOM 1695 N N . ILE A 1 213 ? 18.530 5.407 -4.046 1.00 94.62 213 ILE A N 1
ATOM 1696 C CA . ILE A 1 213 ? 17.897 5.568 -2.740 1.00 94.62 213 ILE A CA 1
ATOM 1697 C C . ILE A 1 213 ? 18.897 6.269 -1.829 1.00 94.62 213 ILE A C 1
ATOM 1699 O O . ILE A 1 213 ? 19.876 5.676 -1.378 1.00 94.62 213 ILE A O 1
ATOM 1703 N N . GLU A 1 214 ? 18.661 7.555 -1.583 1.00 90.94 214 GLU A N 1
ATOM 1704 C CA . GLU A 1 214 ? 19.610 8.426 -0.882 1.00 90.94 214 GLU A CA 1
ATOM 1705 C C . GLU A 1 214 ? 19.427 8.391 0.644 1.00 90.94 214 GLU A C 1
ATOM 1707 O O . GLU A 1 214 ? 20.282 8.869 1.396 1.00 90.94 214 GLU A O 1
ATOM 1712 N N . SER A 1 215 ? 18.314 7.827 1.121 1.00 93.88 215 SER A N 1
ATOM 1713 C CA . SER A 1 215 ? 17.933 7.834 2.533 1.00 93.88 215 SER A CA 1
ATOM 1714 C C . SER A 1 215 ? 17.184 6.569 2.964 1.00 93.88 215 SER A C 1
ATOM 1716 O O . SER A 1 215 ? 16.564 5.877 2.154 1.00 93.88 215 SER A O 1
ATOM 1718 N N . ARG A 1 216 ? 17.209 6.271 4.272 1.00 88.31 216 ARG A N 1
ATOM 1719 C CA . ARG A 1 216 ? 16.443 5.145 4.840 1.00 88.31 216 ARG A CA 1
ATOM 1720 C C . ARG A 1 216 ? 14.941 5.373 4.660 1.00 88.31 216 ARG A C 1
ATOM 1722 O O . ARG A 1 216 ? 14.200 4.427 4.418 1.00 88.31 216 ARG A O 1
ATOM 1729 N N . GLU A 1 217 ? 14.508 6.628 4.736 1.00 91.00 217 GLU A N 1
ATOM 1730 C CA . GLU A 1 217 ? 13.131 7.059 4.508 1.00 91.00 217 GLU A CA 1
ATOM 1731 C C . GLU A 1 217 ? 12.654 6.724 3.086 1.00 91.00 217 GLU A C 1
ATOM 1733 O O . GLU A 1 217 ? 11.555 6.199 2.920 1.00 91.00 217 GLU A O 1
ATOM 1738 N N . GLU A 1 218 ? 13.484 6.938 2.062 1.00 93.00 218 GLU A N 1
ATOM 1739 C CA . GLU A 1 218 ? 13.171 6.508 0.691 1.00 93.00 218 GLU A CA 1
ATOM 1740 C C . GLU A 1 218 ? 13.100 4.983 0.556 1.00 93.00 218 GLU A C 1
ATOM 1742 O O . GLU A 1 218 ? 12.267 4.470 -0.193 1.00 93.00 218 GLU A O 1
ATOM 1747 N N . GLY A 1 219 ? 13.915 4.247 1.317 1.00 94.88 219 GLY A N 1
ATOM 1748 C CA . GLY A 1 219 ? 13.825 2.788 1.403 1.00 94.88 219 GLY A CA 1
ATOM 1749 C C . GLY A 1 219 ? 12.429 2.314 1.819 1.00 94.88 219 GLY A C 1
ATOM 1750 O O . GLY A 1 219 ? 11.892 1.382 1.219 1.00 94.88 219 GLY A O 1
ATOM 1751 N N . PHE A 1 220 ? 11.796 2.996 2.781 1.00 94.81 220 PHE A N 1
ATOM 1752 C CA . PHE A 1 220 ? 10.420 2.696 3.192 1.00 94.81 220 PHE A CA 1
ATOM 1753 C C . PHE A 1 220 ? 9.399 2.975 2.089 1.00 94.81 220 PHE A C 1
ATOM 1755 O O . PHE A 1 220 ? 8.489 2.176 1.894 1.00 94.81 220 PHE A O 1
ATOM 1762 N N . ILE A 1 221 ? 9.568 4.054 1.319 1.00 92.88 221 ILE A N 1
ATOM 1763 C CA . ILE A 1 221 ? 8.682 4.357 0.183 1.00 92.88 221 ILE A CA 1
ATOM 1764 C C . ILE A 1 221 ? 8.719 3.212 -0.836 1.00 92.88 221 ILE A C 1
ATOM 1766 O O . ILE A 1 221 ? 7.680 2.740 -1.294 1.00 92.88 221 ILE A O 1
ATOM 1770 N N . TRP A 1 222 ? 9.912 2.721 -1.171 1.00 96.38 222 TRP A N 1
ATOM 1771 C CA . TRP A 1 222 ? 10.053 1.618 -2.119 1.00 96.38 222 TRP A CA 1
ATOM 1772 C C . TRP A 1 222 ? 9.556 0.278 -1.569 1.00 96.38 222 TRP A C 1
ATOM 1774 O O . TRP A 1 222 ? 8.952 -0.493 -2.315 1.00 96.38 222 TRP A O 1
ATOM 1784 N N . ALA A 1 223 ? 9.753 0.016 -0.276 1.00 97.19 223 ALA A N 1
ATOM 1785 C CA . ALA A 1 223 ? 9.191 -1.150 0.400 1.00 97.19 223 ALA A CA 1
ATOM 1786 C C . ALA A 1 223 ? 7.654 -1.158 0.345 1.00 97.19 223 ALA A C 1
ATOM 1788 O O . ALA A 1 223 ? 7.052 -2.183 0.022 1.00 97.19 223 ALA A O 1
ATOM 1789 N N . ASP A 1 224 ? 7.023 -0.012 0.604 1.00 95.62 224 ASP A N 1
ATOM 1790 C CA . ASP A 1 224 ? 5.575 0.165 0.500 1.00 95.62 224 ASP A CA 1
ATOM 1791 C C . ASP A 1 224 ? 5.079 -0.063 -0.935 1.00 95.62 224 ASP A C 1
ATOM 1793 O O . ASP A 1 224 ? 4.138 -0.830 -1.154 1.00 95.62 224 ASP A O 1
ATOM 1797 N N . LEU A 1 225 ? 5.758 0.514 -1.931 1.00 95.06 225 LEU A N 1
ATOM 1798 C CA . LEU A 1 225 ? 5.426 0.299 -3.339 1.00 95.06 225 LEU A CA 1
ATOM 1799 C C . LEU A 1 225 ? 5.553 -1.177 -3.749 1.00 95.06 225 LEU A C 1
ATOM 1801 O O . LEU A 1 225 ? 4.686 -1.672 -4.467 1.00 95.06 225 LEU A O 1
ATOM 1805 N N . GLU A 1 226 ? 6.585 -1.901 -3.302 1.00 95.62 226 GLU A N 1
ATOM 1806 C CA . GLU A 1 226 ? 6.742 -3.331 -3.617 1.00 95.62 226 GLU A CA 1
ATOM 1807 C C . GLU A 1 226 ? 5.612 -4.169 -3.018 1.00 95.62 226 GLU A C 1
ATOM 1809 O O . GLU A 1 226 ? 4.988 -4.955 -3.733 1.00 95.62 226 GLU A O 1
ATOM 1814 N N . ILE A 1 227 ? 5.288 -3.961 -1.736 1.00 96.25 227 ILE A N 1
ATOM 1815 C CA . ILE A 1 227 ? 4.208 -4.703 -1.068 1.00 96.25 227 ILE A CA 1
ATOM 1816 C C . ILE A 1 227 ? 2.879 -4.483 -1.790 1.00 96.25 227 ILE A C 1
ATOM 1818 O O . ILE A 1 227 ? 2.115 -5.429 -1.965 1.00 96.25 227 ILE A O 1
ATOM 1822 N N . ARG A 1 228 ? 2.625 -3.258 -2.258 1.00 92.94 228 ARG A N 1
ATOM 1823 C CA . ARG A 1 228 ? 1.404 -2.896 -2.987 1.00 92.94 228 ARG A CA 1
ATOM 1824 C C . ARG A 1 228 ? 1.422 -3.289 -4.468 1.00 92.94 228 ARG A C 1
ATOM 1826 O O . ARG A 1 228 ? 0.457 -2.999 -5.171 1.00 92.94 228 ARG A O 1
ATOM 1833 N N . GLY A 1 229 ? 2.480 -3.949 -4.945 1.00 90.06 229 GLY A N 1
ATOM 1834 C CA . GLY A 1 229 ? 2.613 -4.418 -6.329 1.00 90.06 229 GLY A CA 1
ATOM 1835 C C . GLY A 1 229 ? 2.974 -3.329 -7.346 1.00 90.06 229 GLY A C 1
ATOM 1836 O O . GLY A 1 229 ? 2.854 -3.554 -8.547 1.00 90.06 229 GLY A O 1
ATOM 1837 N N . MET A 1 230 ? 3.418 -2.162 -6.879 1.00 92.31 230 MET A N 1
ATOM 1838 C CA . MET A 1 230 ? 3.781 -0.998 -7.696 1.00 92.31 230 MET A CA 1
ATOM 1839 C C . MET A 1 230 ? 5.283 -0.888 -7.969 1.00 92.31 230 MET A C 1
ATOM 1841 O O . MET A 1 230 ? 5.717 -0.060 -8.773 1.00 92.31 230 MET A O 1
ATOM 1845 N N . ALA A 1 231 ? 6.097 -1.704 -7.303 1.00 93.88 231 ALA A N 1
ATOM 1846 C CA . ALA A 1 231 ? 7.523 -1.792 -7.560 1.00 93.88 231 ALA A CA 1
ATOM 1847 C C . ALA A 1 231 ? 7.989 -3.245 -7.618 1.00 93.88 231 ALA A C 1
ATOM 1849 O O . ALA A 1 231 ? 7.437 -4.127 -6.964 1.00 93.88 231 ALA A O 1
ATOM 1850 N N . LYS A 1 232 ? 9.034 -3.484 -8.410 1.00 92.19 232 LYS A N 1
ATOM 1851 C CA . LYS A 1 232 ? 9.736 -4.763 -8.459 1.00 92.19 232 LYS A CA 1
ATOM 1852 C C . LYS A 1 232 ? 11.234 -4.525 -8.529 1.00 92.19 232 LYS A C 1
ATOM 1854 O O . LYS A 1 232 ? 11.740 -3.877 -9.447 1.00 92.19 232 LYS A O 1
ATOM 1859 N N . ARG A 1 233 ? 11.950 -5.088 -7.563 1.00 93.25 233 ARG A N 1
ATOM 1860 C CA . ARG A 1 233 ? 13.412 -5.120 -7.552 1.00 93.25 233 ARG A CA 1
ATOM 1861 C C . ARG A 1 233 ? 13.971 -6.044 -8.622 1.00 93.25 233 ARG A C 1
ATOM 1863 O O . ARG A 1 233 ? 13.447 -7.125 -8.880 1.00 93.25 233 ARG A O 1
ATOM 1870 N N . THR A 1 234 ? 15.093 -5.631 -9.196 1.00 93.38 234 THR A N 1
ATOM 1871 C CA . THR A 1 234 ? 15.957 -6.461 -10.043 1.00 93.38 234 THR A CA 1
ATOM 1872 C C . THR A 1 234 ? 17.368 -6.484 -9.458 1.00 93.38 234 THR A C 1
ATOM 1874 O O . THR A 1 234 ? 17.650 -5.821 -8.461 1.00 93.38 234 THR A O 1
ATOM 1877 N N . ASP A 1 235 ? 18.299 -7.212 -10.059 1.00 92.94 235 ASP A N 1
ATOM 1878 C CA . ASP A 1 235 ? 19.687 -7.178 -9.588 1.00 92.94 235 ASP A CA 1
ATOM 1879 C C . ASP A 1 235 ? 20.417 -5.875 -9.896 1.00 92.94 235 ASP A C 1
ATOM 1881 O O . ASP A 1 235 ? 21.437 -5.613 -9.271 1.00 92.94 235 ASP A O 1
ATOM 1885 N N . GLN A 1 236 ? 19.918 -5.068 -10.834 1.00 93.31 236 GLN A N 1
ATOM 1886 C CA . GLN A 1 236 ? 20.615 -3.877 -11.334 1.00 93.31 236 GLN A CA 1
ATOM 1887 C C . GLN A 1 236 ? 19.820 -2.582 -11.154 1.00 93.31 236 GLN A C 1
ATOM 1889 O O . GLN A 1 236 ? 20.339 -1.505 -11.409 1.00 93.31 236 GLN A O 1
ATOM 1894 N N . GLY A 1 237 ? 18.573 -2.660 -10.699 1.00 96.06 237 GLY A N 1
ATOM 1895 C CA . GLY A 1 237 ? 17.700 -1.500 -10.605 1.00 96.06 237 GLY A CA 1
ATOM 1896 C C . GLY A 1 237 ? 16.291 -1.844 -10.145 1.00 96.06 237 GLY A C 1
ATOM 1897 O O . GLY A 1 237 ? 16.025 -2.963 -9.691 1.00 96.06 237 GLY A O 1
ATOM 1898 N N . ILE A 1 238 ? 15.380 -0.892 -10.304 1.00 96.81 238 ILE A N 1
ATOM 1899 C CA . ILE A 1 238 ? 14.003 -0.972 -9.816 1.00 96.81 238 ILE A CA 1
ATOM 1900 C C . ILE A 1 238 ? 13.038 -0.694 -10.967 1.00 96.81 238 ILE A C 1
ATOM 1902 O O . ILE A 1 238 ? 13.185 0.291 -11.691 1.00 96.81 238 ILE A O 1
ATOM 1906 N N . ILE A 1 239 ? 12.038 -1.559 -11.124 1.00 95.50 239 ILE A N 1
ATOM 1907 C CA . ILE A 1 239 ? 10.877 -1.303 -11.975 1.00 95.50 239 ILE A CA 1
ATOM 1908 C C . ILE A 1 239 ? 9.789 -0.681 -11.110 1.00 95.50 239 ILE A C 1
ATOM 1910 O O . ILE A 1 239 ? 9.506 -1.192 -10.030 1.00 95.50 239 ILE A O 1
ATOM 1914 N N . SER A 1 240 ? 9.166 0.385 -11.598 1.00 94.31 240 SER A N 1
ATOM 1915 C CA . SER A 1 240 ? 7.958 0.970 -11.016 1.00 94.31 240 SER A CA 1
ATOM 1916 C C . SER A 1 240 ? 6.830 0.909 -12.032 1.00 94.31 240 SER A C 1
ATOM 1918 O O . SER A 1 240 ? 7.055 1.205 -13.204 1.00 94.31 240 SER A O 1
ATOM 1920 N N . ILE A 1 241 ? 5.641 0.519 -11.583 1.00 91.75 241 ILE A N 1
ATOM 1921 C CA . ILE A 1 241 ? 4.430 0.386 -12.386 1.00 91.75 241 ILE A CA 1
ATOM 1922 C C . ILE A 1 241 ? 3.255 1.037 -11.648 1.00 91.75 241 ILE A C 1
ATOM 1924 O O . ILE A 1 241 ? 3.050 0.809 -10.457 1.00 91.75 241 ILE A O 1
ATOM 1928 N N . GLY A 1 242 ? 2.480 1.840 -12.367 1.00 91.12 242 GLY A N 1
ATOM 1929 C CA . GLY A 1 242 ? 1.258 2.469 -11.879 1.00 91.12 242 GLY A CA 1
ATOM 1930 C C . GLY A 1 242 ? 0.213 2.578 -12.985 1.00 91.12 242 GLY A C 1
ATOM 1931 O O . GLY A 1 242 ? 0.459 2.192 -14.127 1.00 91.12 242 GLY A O 1
ATOM 1932 N N . ALA A 1 243 ? -0.960 3.112 -12.653 1.00 89.88 243 ALA A N 1
ATOM 1933 C CA . ALA A 1 243 ? -2.103 3.201 -13.564 1.00 89.88 243 ALA A CA 1
ATOM 1934 C C . ALA A 1 243 ? -1.835 4.031 -14.837 1.00 89.88 243 ALA A C 1
ATOM 1936 O O . ALA A 1 243 ? -2.518 3.849 -15.845 1.00 89.88 243 ALA A O 1
ATOM 1937 N N . ASP A 1 244 ? -0.860 4.942 -14.800 1.00 89.81 244 ASP A N 1
ATOM 1938 C CA . ASP A 1 244 ? -0.538 5.885 -15.875 1.00 89.81 244 ASP A CA 1
ATOM 1939 C C . ASP A 1 244 ? 0.810 5.613 -16.567 1.00 89.81 244 ASP A C 1
ATOM 1941 O O . ASP A 1 244 ? 1.175 6.301 -17.532 1.00 89.81 244 ASP A O 1
ATOM 1945 N N . GLY A 1 245 ? 1.562 4.606 -16.121 1.00 93.06 245 GLY A N 1
ATOM 1946 C CA . GLY A 1 245 ? 2.835 4.280 -16.742 1.00 93.06 245 GLY A CA 1
ATOM 1947 C C . GLY A 1 245 ? 3.704 3.281 -15.992 1.00 93.06 245 GLY A C 1
ATOM 1948 O O . GLY A 1 245 ? 3.361 2.749 -14.939 1.00 93.06 245 GLY A O 1
ATOM 1949 N N . MET A 1 246 ? 4.871 3.026 -16.575 1.00 93.62 246 MET A N 1
ATOM 1950 C CA . MET A 1 246 ? 5.900 2.167 -16.008 1.00 93.62 246 MET A CA 1
ATOM 1951 C C . MET A 1 246 ? 7.301 2.666 -16.373 1.00 93.62 246 MET A C 1
ATOM 1953 O O . MET A 1 246 ? 7.522 3.171 -17.477 1.00 93.62 246 MET A O 1
ATOM 1957 N N . SER A 1 247 ? 8.263 2.496 -15.471 1.00 93.94 247 SER A N 1
ATOM 1958 C CA . SER A 1 247 ? 9.684 2.792 -15.704 1.00 93.94 247 SER A CA 1
ATOM 1959 C C . SER A 1 247 ? 10.597 1.728 -15.139 1.00 93.94 247 SER A C 1
ATOM 1961 O O . SER A 1 247 ? 10.247 1.041 -14.183 1.00 93.94 247 SER A O 1
ATOM 1963 N N . TYR A 1 248 ? 11.814 1.711 -15.665 1.00 95.00 248 TYR A N 1
ATOM 1964 C CA . TYR A 1 248 ? 12.970 1.109 -15.028 1.00 95.00 248 TYR A CA 1
ATOM 1965 C C . TYR A 1 248 ? 14.018 2.178 -14.721 1.00 95.00 248 TYR A C 1
ATOM 1967 O O . TYR A 1 248 ? 14.352 2.999 -15.582 1.00 95.00 248 TYR A O 1
ATOM 1975 N N . SER A 1 249 ? 14.544 2.118 -13.502 1.00 93.56 249 SER A N 1
ATOM 1976 C CA . SER A 1 249 ? 15.675 2.911 -13.034 1.00 93.56 249 SER A CA 1
ATOM 1977 C C . SER A 1 249 ? 16.827 1.972 -12.710 1.00 93.56 249 SER A C 1
ATOM 1979 O O . SER A 1 249 ? 16.722 1.155 -11.797 1.00 93.56 249 SER A O 1
ATOM 1981 N N . ASP A 1 250 ? 17.914 2.085 -13.460 1.00 93.69 250 ASP A N 1
ATOM 1982 C CA . ASP A 1 250 ? 19.160 1.361 -13.248 1.00 93.69 250 ASP A CA 1
ATOM 1983 C C . ASP A 1 250 ? 19.996 2.052 -12.171 1.00 93.69 250 ASP A C 1
ATOM 1985 O O . ASP A 1 250 ? 20.130 3.278 -12.166 1.00 93.69 250 ASP A O 1
ATOM 1989 N N . ASN A 1 251 ? 20.563 1.267 -11.264 1.00 95.06 251 ASN A N 1
ATOM 1990 C CA . ASN A 1 251 ? 21.349 1.780 -10.157 1.00 95.06 251 ASN A CA 1
ATOM 1991 C C . ASN A 1 251 ? 22.731 2.264 -10.587 1.00 95.06 251 ASN A C 1
ATOM 1993 O O . ASN A 1 251 ? 23.250 3.204 -10.006 1.00 95.06 251 ASN A O 1
ATOM 1997 N N . GLU A 1 252 ? 23.356 1.659 -11.591 1.00 94.62 252 GLU A N 1
ATOM 1998 C CA . GLU A 1 252 ? 24.740 1.994 -11.950 1.00 94.62 252 GLU A CA 1
ATOM 1999 C C . GLU A 1 252 ? 24.816 2.834 -13.222 1.00 94.62 252 GLU A C 1
ATOM 2001 O O . GLU A 1 252 ? 25.666 3.717 -13.361 1.00 94.62 252 GLU A O 1
ATOM 2006 N N . ASN A 1 253 ? 23.929 2.567 -14.177 1.00 90.00 253 ASN A N 1
ATOM 2007 C CA . ASN A 1 253 ? 23.991 3.152 -15.501 1.00 90.00 253 ASN A CA 1
ATOM 2008 C C . ASN A 1 253 ? 22.640 3.717 -15.927 1.00 90.00 253 ASN A C 1
ATOM 2010 O O . ASN A 1 253 ? 21.859 3.061 -16.614 1.00 90.00 253 ASN A O 1
ATOM 2014 N N . TYR A 1 254 ? 22.431 5.000 -15.632 1.00 83.81 254 TYR A N 1
ATOM 2015 C CA . TYR A 1 254 ? 21.216 5.737 -15.990 1.00 83.81 254 TYR A CA 1
ATOM 2016 C C . TYR A 1 254 ? 20.847 5.680 -17.486 1.00 83.81 254 TYR A C 1
ATOM 2018 O O . TYR A 1 254 ? 19.706 5.957 -17.842 1.00 83.81 254 TYR A O 1
ATOM 2026 N N . LYS A 1 255 ? 21.778 5.329 -18.388 1.00 84.06 255 LYS A N 1
ATOM 2027 C CA . LYS A 1 255 ? 21.483 5.154 -19.823 1.00 84.06 255 LYS A CA 1
ATOM 2028 C C . LYS A 1 255 ? 20.614 3.931 -20.120 1.00 84.06 255 LYS A C 1
ATOM 2030 O O . LYS A 1 255 ? 20.068 3.833 -21.214 1.00 84.06 255 LYS A O 1
ATOM 2035 N N . ASN A 1 256 ? 20.517 3.004 -19.172 1.00 87.94 256 ASN A N 1
ATOM 2036 C CA . ASN A 1 256 ? 19.631 1.849 -19.255 1.00 87.94 256 ASN A CA 1
ATOM 2037 C C . ASN A 1 256 ? 18.197 2.192 -18.826 1.00 87.94 256 ASN A C 1
ATOM 2039 O O . ASN A 1 256 ? 17.300 1.369 -19.014 1.00 87.94 256 ASN A O 1
ATOM 2043 N N . ASN A 1 257 ? 17.974 3.375 -18.243 1.00 89.75 257 ASN A N 1
ATOM 2044 C CA . ASN A 1 257 ? 16.655 3.790 -17.787 1.00 89.75 257 ASN A CA 1
ATOM 2045 C C . ASN A 1 257 ? 15.695 3.888 -18.970 1.00 89.75 257 ASN A C 1
ATOM 2047 O O . ASN A 1 257 ? 16.060 4.315 -20.064 1.00 89.75 257 ASN A O 1
ATOM 2051 N N . TRP A 1 258 ? 14.438 3.547 -18.724 1.00 90.81 258 TRP A N 1
ATOM 2052 C CA . TRP A 1 258 ? 13.364 3.763 -19.681 1.00 90.81 258 TRP A CA 1
ATOM 2053 C C . TRP A 1 258 ? 12.063 4.061 -18.952 1.00 90.81 258 TRP A C 1
ATOM 2055 O O . TRP A 1 258 ? 11.874 3.722 -17.786 1.00 90.81 258 TRP A O 1
ATOM 2065 N N . SER A 1 259 ? 11.152 4.716 -19.661 1.00 92.38 259 SER A N 1
ATOM 2066 C CA . SER A 1 259 ? 9.841 5.105 -19.161 1.00 92.38 259 SER A CA 1
ATOM 2067 C C . SER A 1 259 ? 8.813 5.038 -20.286 1.00 92.38 259 SER A C 1
ATOM 2069 O O . SER A 1 259 ? 9.095 5.384 -21.443 1.00 92.38 259 SER A O 1
ATOM 2071 N N . VAL A 1 260 ? 7.618 4.573 -19.939 1.00 92.19 260 VAL A N 1
ATOM 2072 C CA . VAL A 1 260 ? 6.437 4.578 -20.795 1.00 92.19 260 VAL A CA 1
ATOM 2073 C C . VAL A 1 260 ? 5.245 5.161 -20.062 1.00 92.19 260 VAL A C 1
ATOM 2075 O O . VAL A 1 260 ? 5.042 4.891 -18.882 1.00 92.19 260 VAL A O 1
ATOM 2078 N N . ARG A 1 261 ? 4.425 5.915 -20.787 1.00 93.69 261 ARG A N 1
ATOM 2079 C CA . ARG A 1 261 ? 3.093 6.325 -20.346 1.00 93.69 261 ARG A CA 1
ATOM 2080 C C . ARG A 1 261 ? 2.043 5.490 -21.038 1.00 93.69 261 ARG A C 1
ATOM 2082 O O . ARG A 1 261 ? 2.168 5.191 -22.225 1.00 93.69 261 ARG A O 1
ATOM 2089 N N . PHE A 1 262 ? 0.995 5.152 -20.312 1.00 92.12 262 PHE A N 1
ATOM 2090 C CA . PHE A 1 262 ? -0.156 4.465 -20.869 1.00 92.12 262 PHE A CA 1
ATOM 2091 C C . PHE A 1 262 ? -1.432 4.871 -20.127 1.00 92.12 262 PHE A C 1
ATOM 2093 O O . PHE A 1 262 ? -1.390 5.552 -19.110 1.00 92.12 262 PHE A O 1
ATOM 2100 N N . SER A 1 263 ? -2.589 4.517 -20.683 1.00 90.56 263 SER A N 1
ATOM 2101 C CA . SER A 1 263 ? -3.881 4.800 -20.045 1.00 90.56 263 SER A CA 1
ATOM 2102 C C . SER A 1 263 ? -4.234 3.749 -18.988 1.00 90.56 263 SER A C 1
ATOM 2104 O O . SER A 1 263 ? -3.745 2.624 -19.068 1.00 90.56 263 SER A O 1
ATOM 2106 N N . GLY A 1 264 ? -5.179 4.056 -18.092 1.00 87.25 264 GLY A N 1
ATOM 2107 C CA . GLY A 1 264 ? -5.720 3.068 -17.145 1.00 87.25 264 GLY A CA 1
ATOM 2108 C C . GLY A 1 264 ? -6.256 1.804 -17.833 1.00 87.25 264 GLY A C 1
ATOM 2109 O O . GLY A 1 264 ? -5.957 0.698 -17.409 1.00 87.25 264 GLY A O 1
ATOM 2110 N N . SER A 1 265 ? -6.907 1.938 -18.995 1.00 89.00 265 SER A N 1
ATOM 2111 C CA . SER A 1 265 ? -7.362 0.770 -19.775 1.00 89.00 265 SER A CA 1
ATOM 2112 C C . SER A 1 265 ? -6.221 -0.116 -20.296 1.00 89.00 265 SER A C 1
ATOM 2114 O O . SER A 1 265 ? -6.401 -1.307 -20.530 1.00 89.00 265 SER A O 1
ATOM 2116 N N . MET A 1 266 ? -5.031 0.458 -20.498 1.00 91.38 266 MET A N 1
ATOM 2117 C CA . MET A 1 266 ? -3.835 -0.309 -20.842 1.00 91.38 266 MET A CA 1
ATOM 2118 C C . MET A 1 266 ? -3.226 -0.955 -19.596 1.00 91.38 266 MET A C 1
ATOM 2120 O O . MET A 1 266 ? -2.757 -2.088 -19.677 1.00 91.38 266 MET A O 1
ATOM 2124 N N . TYR A 1 267 ? -3.279 -0.270 -18.448 1.00 91.75 267 TYR A N 1
ATOM 2125 C CA . TYR A 1 267 ? -2.903 -0.862 -17.169 1.00 91.75 267 TYR A CA 1
ATOM 2126 C C . TYR A 1 267 ? -3.742 -2.105 -16.858 1.00 91.75 267 TYR A C 1
ATOM 2128 O O . TYR A 1 267 ? -3.166 -3.128 -16.521 1.00 91.75 267 TYR A O 1
ATOM 2136 N N . GLU A 1 268 ? -5.067 -2.061 -17.026 1.00 90.19 268 GLU A N 1
ATOM 2137 C CA . GLU A 1 268 ? -5.954 -3.211 -16.772 1.00 90.19 268 GLU A CA 1
ATOM 2138 C C . GLU A 1 268 ? -5.519 -4.457 -17.560 1.00 90.19 268 GLU A C 1
ATOM 2140 O O . GLU A 1 268 ? -5.365 -5.540 -16.995 1.00 90.19 268 GLU A O 1
ATOM 2145 N N . LYS A 1 269 ? -5.216 -4.288 -18.854 1.00 92.81 269 LYS A N 1
ATOM 2146 C CA . LYS A 1 269 ? -4.697 -5.368 -19.710 1.00 92.81 269 LYS A CA 1
ATOM 2147 C C . LYS A 1 269 ? -3.340 -5.880 -19.243 1.00 92.81 269 LYS A C 1
ATOM 2149 O O . LYS A 1 269 ? -3.091 -7.083 -19.235 1.00 92.81 269 LYS A O 1
ATOM 2154 N N . LEU A 1 270 ? -2.447 -4.961 -18.879 1.00 92.12 270 LEU A N 1
ATOM 2155 C CA . LEU A 1 270 ? -1.119 -5.296 -18.381 1.00 92.12 270 LEU A CA 1
ATOM 2156 C C . LEU A 1 270 ? -1.206 -6.048 -17.051 1.00 92.12 270 LEU A C 1
ATOM 2158 O O . LEU A 1 270 ? -0.491 -7.026 -16.855 1.00 92.12 270 LEU A O 1
ATOM 2162 N N . TYR A 1 271 ? -2.097 -5.622 -16.160 1.00 90.19 271 TYR A N 1
ATOM 2163 C CA . TYR A 1 271 ? -2.351 -6.252 -14.876 1.00 90.19 271 TYR A CA 1
ATOM 2164 C C . TYR A 1 271 ? -2.885 -7.673 -15.059 1.00 90.19 271 TYR A C 1
ATOM 2166 O O . TYR A 1 271 ? -2.312 -8.603 -14.495 1.00 90.19 271 TYR A O 1
ATOM 2174 N N . GLU A 1 272 ? -3.905 -7.870 -15.901 1.00 90.69 272 GLU A N 1
ATOM 2175 C CA . GLU A 1 272 ? -4.429 -9.200 -16.237 1.00 90.69 272 GLU A CA 1
ATOM 2176 C C . GLU A 1 272 ? -3.330 -10.110 -16.807 1.00 90.69 272 GLU A C 1
ATOM 2178 O O . GLU A 1 272 ? -3.174 -11.261 -16.385 1.00 90.69 272 GLU A O 1
ATOM 2183 N N . TRP A 1 273 ? -2.509 -9.588 -17.721 1.00 92.12 273 TRP A N 1
ATOM 2184 C CA . TRP A 1 273 ? -1.386 -10.336 -18.279 1.00 92.12 273 TRP A CA 1
ATOM 2185 C C . TRP A 1 273 ? -0.355 -10.705 -17.205 1.00 92.12 273 TRP A C 1
ATOM 2187 O O . TRP A 1 273 ? 0.068 -11.861 -17.139 1.00 92.12 273 TRP A O 1
ATOM 2197 N N . LEU A 1 274 ? 0.003 -9.769 -16.318 1.00 89.19 274 LEU A N 1
ATOM 2198 C CA . LEU A 1 274 ? 0.935 -10.006 -15.214 1.00 89.19 274 LEU A CA 1
ATOM 2199 C C . LEU A 1 274 ? 0.413 -11.071 -14.251 1.00 89.19 274 LEU A C 1
ATOM 2201 O O . LEU A 1 274 ? 1.199 -11.910 -13.818 1.00 89.19 274 LEU A O 1
ATOM 2205 N N . GLN A 1 275 ? -0.889 -11.092 -13.943 1.00 85.50 275 GLN A N 1
ATOM 2206 C CA . GLN A 1 275 ? -1.469 -12.119 -13.071 1.00 85.50 275 GLN A CA 1
ATOM 2207 C C . GLN A 1 275 ? -1.267 -13.536 -13.625 1.00 85.50 275 GLN A C 1
ATOM 2209 O O . GLN A 1 275 ? -1.016 -14.460 -12.852 1.00 85.50 275 GLN A O 1
ATOM 2214 N N . ASN A 1 276 ? -1.304 -13.685 -14.950 1.00 88.25 276 ASN A N 1
ATOM 2215 C CA . ASN A 1 276 ? -1.168 -14.967 -15.642 1.00 88.25 276 ASN A CA 1
ATOM 2216 C C . ASN A 1 276 ? 0.289 -15.355 -15.967 1.00 88.25 276 ASN A C 1
ATOM 2218 O O . ASN A 1 276 ? 0.548 -16.508 -16.305 1.00 88.25 276 ASN A O 1
ATOM 2222 N N . ASN A 1 277 ? 1.241 -14.419 -15.857 1.00 87.00 277 ASN A N 1
ATOM 2223 C CA . ASN A 1 277 ? 2.628 -14.582 -16.319 1.00 87.00 277 ASN A CA 1
ATOM 2224 C C . ASN A 1 277 ? 3.687 -14.252 -15.246 1.00 87.00 277 ASN A C 1
ATOM 2226 O O . ASN A 1 277 ? 4.843 -13.982 -15.571 1.00 87.00 277 ASN A O 1
ATOM 2230 N N . LYS A 1 278 ? 3.325 -14.271 -13.955 1.00 72.94 278 LYS A N 1
ATOM 2231 C CA . LYS A 1 278 ? 4.198 -13.815 -12.849 1.00 72.94 278 LYS A CA 1
ATOM 2232 C C . LYS A 1 278 ? 5.599 -14.443 -12.836 1.00 72.94 278 LYS A C 1
ATOM 2234 O O . LYS A 1 278 ? 6.561 -13.751 -12.497 1.00 72.94 278 LYS A O 1
ATOM 2239 N N . ASP A 1 279 ? 5.705 -15.711 -13.230 1.00 74.56 279 ASP A N 1
ATOM 2240 C CA . ASP A 1 279 ? 6.936 -16.506 -13.142 1.00 74.56 279 ASP A CA 1
ATOM 2241 C C . ASP A 1 279 ? 7.734 -16.582 -14.456 1.00 74.56 279 ASP A C 1
ATOM 2243 O O . ASP A 1 279 ? 8.833 -17.131 -14.472 1.00 74.56 279 ASP A O 1
ATOM 2247 N N . SER A 1 280 ? 7.211 -16.056 -15.568 1.00 71.75 280 SER A N 1
ATOM 2248 C CA . SER A 1 280 ? 7.793 -16.264 -16.906 1.00 71.75 280 SER A CA 1
ATOM 2249 C C . SER A 1 280 ? 8.679 -15.116 -17.397 1.00 71.75 280 SER A C 1
ATOM 2251 O O . SER A 1 280 ? 9.202 -15.170 -18.511 1.00 71.75 280 SER A O 1
ATOM 2253 N N . MET A 1 281 ? 8.857 -14.064 -16.594 1.00 74.81 281 MET A N 1
ATOM 2254 C CA . MET A 1 281 ? 9.511 -12.843 -17.058 1.00 74.81 281 MET A CA 1
ATOM 2255 C C . MET A 1 281 ? 11.018 -12.825 -16.771 1.00 74.81 281 MET A C 1
ATOM 2257 O O . MET A 1 281 ? 11.456 -12.495 -15.666 1.00 74.81 281 MET A O 1
ATOM 2261 N N . GLU A 1 282 ? 11.815 -13.101 -17.801 1.00 82.94 282 GLU A N 1
ATOM 2262 C CA . GLU A 1 282 ? 13.261 -12.861 -17.819 1.00 82.94 282 GLU A CA 1
ATOM 2263 C C . GLU A 1 282 ? 13.586 -11.470 -18.388 1.00 82.94 282 GLU A C 1
ATOM 2265 O O . GLU A 1 282 ? 12.816 -10.892 -19.152 1.00 82.94 282 GLU A O 1
ATOM 2270 N N . GLU A 1 283 ? 14.741 -10.914 -18.013 1.00 89.00 283 GLU A N 1
ATOM 2271 C CA . GLU A 1 283 ? 15.255 -9.645 -18.560 1.00 89.00 283 GLU A CA 1
ATOM 2272 C C . GLU A 1 283 ? 14.281 -8.452 -18.465 1.00 89.00 283 GLU A C 1
ATOM 2274 O O . GLU A 1 283 ? 14.271 -7.565 -19.318 1.00 89.00 283 GLU A O 1
ATOM 2279 N N . ILE A 1 284 ? 13.482 -8.389 -17.396 1.00 90.00 284 ILE A N 1
ATOM 2280 C CA . ILE A 1 284 ? 12.486 -7.325 -17.163 1.00 90.00 284 ILE A CA 1
ATOM 2281 C C . ILE A 1 284 ? 13.076 -5.912 -17.051 1.00 90.00 284 ILE A C 1
ATOM 2283 O O . ILE A 1 284 ? 12.349 -4.929 -17.126 1.00 90.00 284 ILE A O 1
ATOM 2287 N N . HIS A 1 285 ? 14.392 -5.786 -16.897 1.00 90.19 285 HIS A N 1
ATOM 2288 C CA . HIS A 1 285 ? 15.084 -4.500 -16.940 1.00 90.19 285 HIS A CA 1
ATOM 2289 C C . HIS A 1 285 ? 15.196 -3.930 -18.367 1.00 90.19 285 HIS A C 1
ATOM 2291 O O . HIS A 1 285 ? 15.449 -2.740 -18.523 1.00 90.19 285 HIS A O 1
ATOM 2297 N N . LYS A 1 286 ? 15.004 -4.737 -19.422 1.00 91.69 286 LYS A N 1
ATOM 2298 C CA . LYS A 1 286 ? 15.086 -4.279 -20.817 1.00 91.69 286 LYS A CA 1
ATOM 2299 C C . LYS A 1 286 ? 13.736 -3.793 -21.320 1.00 91.69 286 LYS A C 1
ATOM 2301 O O . LYS A 1 286 ? 12.727 -4.485 -21.191 1.00 91.69 286 LYS A O 1
ATOM 2306 N N . PHE A 1 287 ? 13.732 -2.650 -22.001 1.00 90.50 287 PHE A N 1
ATOM 2307 C CA . PHE A 1 287 ? 12.516 -2.134 -22.623 1.00 90.50 287 PHE A CA 1
ATOM 2308 C C . PHE A 1 287 ? 11.948 -3.086 -23.692 1.00 90.50 287 PHE A C 1
ATOM 2310 O O . PHE A 1 287 ? 10.736 -3.264 -23.764 1.00 90.50 287 PHE A O 1
ATOM 2317 N N . SER A 1 288 ? 12.795 -3.760 -24.478 1.00 91.50 288 SER A N 1
ATOM 2318 C CA . SER A 1 288 ? 12.345 -4.690 -25.526 1.00 91.50 288 SER A CA 1
ATOM 2319 C C . SER A 1 288 ? 11.606 -5.922 -25.001 1.00 91.50 288 SER A C 1
ATOM 2321 O O . SER A 1 288 ? 10.806 -6.506 -25.733 1.00 91.50 288 SER A O 1
ATOM 2323 N N . THR A 1 289 ? 11.806 -6.301 -23.736 1.00 92.12 289 THR A N 1
ATOM 2324 C CA . THR A 1 289 ? 10.971 -7.307 -23.061 1.00 92.12 289 THR A CA 1
ATOM 2325 C C . THR A 1 289 ? 9.539 -6.797 -22.929 1.00 92.12 289 THR A C 1
ATOM 2327 O O . THR A 1 289 ? 8.601 -7.466 -23.353 1.00 92.12 289 THR A O 1
ATOM 2330 N N . TRP A 1 290 ? 9.366 -5.576 -22.421 1.00 92.06 290 TRP A N 1
ATOM 2331 C CA . TRP A 1 290 ? 8.052 -4.963 -22.227 1.00 92.06 290 TRP A CA 1
ATOM 2332 C C . TRP A 1 290 ? 7.374 -4.558 -23.528 1.00 92.06 290 TRP A C 1
ATOM 2334 O O . TRP A 1 290 ? 6.160 -4.675 -23.633 1.00 92.06 290 TRP A O 1
ATOM 2344 N N . GLN A 1 291 ? 8.138 -4.153 -24.543 1.00 92.25 291 GLN A N 1
ATOM 2345 C CA . GLN A 1 291 ? 7.594 -3.873 -25.868 1.00 92.25 291 GLN A CA 1
ATOM 2346 C C . GLN A 1 291 ? 6.842 -5.083 -26.436 1.00 92.25 291 GLN A C 1
ATOM 2348 O O . GLN A 1 291 ? 5.716 -4.931 -26.895 1.00 92.25 291 GLN A O 1
ATOM 2353 N N . LYS A 1 292 ? 7.416 -6.290 -26.330 1.00 92.06 292 LYS A N 1
ATOM 2354 C CA . LYS A 1 292 ? 6.744 -7.525 -26.767 1.00 92.06 292 LYS A CA 1
ATOM 2355 C C . LYS A 1 292 ? 5.440 -7.762 -26.010 1.00 92.06 292 LYS A C 1
ATOM 2357 O O . LYS A 1 292 ? 4.447 -8.125 -26.628 1.00 92.06 292 LYS A O 1
ATOM 2362 N N . VAL A 1 293 ? 5.440 -7.523 -24.697 1.00 92.81 293 VAL A N 1
ATOM 2363 C CA . VAL A 1 293 ? 4.233 -7.640 -23.863 1.00 92.81 293 VAL A CA 1
ATOM 2364 C C . VAL A 1 293 ? 3.174 -6.635 -24.313 1.00 92.81 293 VAL A C 1
ATOM 2366 O O . VAL A 1 293 ? 2.017 -7.002 -24.487 1.00 92.81 293 VAL A O 1
ATOM 2369 N N . PHE A 1 294 ? 3.551 -5.379 -24.558 1.00 93.00 294 PHE A N 1
ATOM 2370 C CA . PHE A 1 294 ? 2.622 -4.353 -25.031 1.00 93.00 294 PHE A CA 1
ATOM 2371 C C . PHE A 1 294 ? 2.034 -4.668 -26.409 1.00 93.00 294 PHE A C 1
ATOM 2373 O O . PHE A 1 294 ? 0.836 -4.457 -26.620 1.00 93.00 294 PHE A O 1
ATOM 2380 N N . ASP A 1 295 ? 2.851 -5.206 -27.314 1.00 92.06 295 ASP A N 1
ATOM 2381 C CA . ASP A 1 295 ? 2.411 -5.662 -28.632 1.00 92.06 295 ASP A CA 1
ATOM 2382 C C . ASP A 1 295 ? 1.444 -6.857 -28.519 1.00 92.06 295 ASP A C 1
ATOM 2384 O O . ASP A 1 295 ? 0.459 -6.924 -29.256 1.00 92.06 295 ASP A O 1
ATOM 2388 N N . GLU A 1 296 ? 1.685 -7.774 -27.575 1.00 93.38 296 GLU A N 1
ATOM 2389 C CA . GLU A 1 296 ? 0.854 -8.959 -27.323 1.00 93.38 296 GLU A CA 1
ATOM 2390 C C . GLU A 1 296 ? -0.518 -8.606 -26.735 1.00 93.38 296 GLU A C 1
ATOM 2392 O O . GLU A 1 296 ? -1.546 -9.041 -27.256 1.00 93.38 296 GLU A O 1
ATOM 2397 N N . ILE A 1 297 ? -0.556 -7.800 -25.668 1.00 93.50 297 ILE A N 1
ATOM 2398 C CA . ILE A 1 297 ? -1.812 -7.453 -24.977 1.00 93.50 297 ILE A CA 1
ATOM 2399 C C . ILE A 1 297 ? -2.667 -6.455 -25.771 1.00 93.50 297 ILE A C 1
ATOM 2401 O O . ILE A 1 297 ? -3.849 -6.254 -25.476 1.00 93.50 297 ILE A O 1
ATOM 2405 N N . GLY A 1 298 ? -2.080 -5.822 -26.788 1.00 84.19 298 GLY A N 1
ATOM 2406 C CA . GLY A 1 298 ? -2.763 -4.928 -27.708 1.00 84.19 298 GLY A CA 1
ATOM 2407 C C . GLY A 1 298 ? -3.250 -3.646 -27.035 1.00 84.19 298 GLY A C 1
ATOM 2408 O O . GLY A 1 298 ? -4.425 -3.516 -26.677 1.00 84.19 298 GLY A O 1
ATOM 2409 N N . GLY A 1 299 ? -2.377 -2.646 -26.930 1.00 80.31 299 GLY A N 1
ATOM 2410 C CA . GLY A 1 299 ? -2.760 -1.299 -26.515 1.00 80.31 299 GLY A CA 1
ATOM 2411 C C . GLY A 1 299 ? -1.719 -0.240 -26.857 1.00 80.31 299 GLY A C 1
ATOM 2412 O O . GLY A 1 299 ? -0.676 -0.525 -27.437 1.00 80.31 299 GLY A O 1
ATOM 2413 N N . THR A 1 300 ? -2.039 1.015 -26.551 1.00 86.94 300 THR A N 1
ATOM 2414 C CA . THR A 1 300 ? -1.188 2.160 -26.889 1.00 86.94 300 THR A CA 1
ATOM 2415 C C . THR A 1 300 ? -0.385 2.606 -25.680 1.00 86.94 300 THR A C 1
ATOM 2417 O O . THR A 1 300 ? -0.955 2.856 -24.614 1.00 86.94 300 THR A O 1
ATOM 2420 N N . TYR A 1 301 ? 0.913 2.791 -25.878 1.00 91.38 301 TYR A N 1
ATOM 2421 C CA . TYR A 1 301 ? 1.808 3.423 -24.921 1.00 91.38 301 TYR A CA 1
ATOM 2422 C C . TYR A 1 301 ? 2.648 4.493 -25.628 1.00 91.38 301 TYR A C 1
ATOM 2424 O O . TYR A 1 301 ? 2.858 4.449 -26.841 1.00 91.38 301 TYR A O 1
ATOM 2432 N N . GLU A 1 302 ? 3.141 5.456 -24.861 1.00 91.50 302 GLU A N 1
ATOM 2433 C CA . GLU A 1 302 ? 4.058 6.496 -25.316 1.00 91.50 302 GLU A CA 1
ATOM 2434 C C . GLU A 1 302 ? 5.412 6.293 -24.637 1.00 91.50 302 GLU A C 1
ATOM 2436 O O . GLU A 1 302 ? 5.483 6.220 -23.410 1.00 91.50 302 GLU A O 1
ATOM 2441 N N . ARG A 1 303 ? 6.503 6.222 -25.412 1.00 89.56 303 ARG A N 1
ATOM 2442 C CA . ARG A 1 303 ? 7.850 6.266 -24.828 1.00 89.56 303 ARG A CA 1
ATOM 2443 C C . ARG A 1 303 ? 8.160 7.675 -24.353 1.00 89.56 303 ARG A C 1
ATOM 2445 O O . ARG A 1 303 ? 8.148 8.618 -25.141 1.00 89.56 303 ARG A O 1
ATOM 2452 N N . VAL A 1 304 ? 8.509 7.783 -23.077 1.00 84.12 304 VAL A N 1
ATOM 2453 C CA . VAL A 1 304 ? 9.069 9.002 -22.503 1.00 84.12 304 VAL A CA 1
ATOM 2454 C C . VAL A 1 304 ? 10.583 8.880 -22.567 1.00 84.12 304 VAL A C 1
ATOM 2456 O O . VAL A 1 304 ? 11.177 8.005 -21.937 1.00 84.12 304 VAL A O 1
ATOM 2459 N N . TRP A 1 305 ? 11.192 9.751 -23.362 1.00 79.06 305 TRP A N 1
ATOM 2460 C CA . TRP A 1 305 ? 12.631 9.766 -23.583 1.00 79.06 305 TRP A CA 1
ATOM 2461 C C . TRP A 1 305 ? 13.299 10.752 -22.631 1.00 79.06 305 TRP A C 1
ATOM 2463 O O . TRP A 1 305 ? 12.885 11.911 -22.521 1.00 79.06 305 TRP A O 1
ATOM 2473 N N . SER A 1 306 ? 14.358 10.308 -21.962 1.00 69.06 306 SER A N 1
ATOM 2474 C CA . SER A 1 306 ? 15.288 11.212 -21.293 1.00 69.06 306 SER A CA 1
ATOM 2475 C C . SER A 1 306 ? 15.998 12.100 -22.319 1.00 69.06 306 SER A C 1
ATOM 2477 O O . SER A 1 306 ? 16.097 11.780 -23.508 1.00 69.06 306 SER A O 1
ATOM 2479 N N . LYS A 1 307 ? 16.525 13.239 -21.860 1.00 70.12 307 LYS A N 1
ATOM 2480 C CA . LYS A 1 307 ? 17.317 14.130 -22.718 1.00 70.12 307 LYS A CA 1
ATOM 2481 C C . LYS A 1 307 ? 18.530 13.390 -23.297 1.00 70.12 307 LYS A C 1
ATOM 2483 O O . LYS A 1 307 ? 18.899 13.596 -24.443 1.00 70.12 307 LYS A O 1
ATOM 2488 N N . GLU A 1 308 ? 19.092 12.482 -22.518 1.00 66.50 308 GLU A N 1
ATOM 2489 C CA . GLU A 1 308 ? 20.276 11.696 -22.830 1.00 66.50 308 GLU A CA 1
ATOM 2490 C C . GLU A 1 308 ? 19.987 10.641 -23.899 1.00 66.50 308 GLU A C 1
ATOM 2492 O O . GLU A 1 308 ? 20.831 10.419 -24.765 1.00 66.50 308 GLU A O 1
ATOM 2497 N N . GLU A 1 309 ? 18.814 9.999 -23.857 1.00 65.88 309 GLU A N 1
ATOM 2498 C CA . GLU A 1 309 ? 18.347 9.086 -24.912 1.00 65.88 309 GLU A CA 1
ATOM 2499 C C . GLU A 1 309 ? 18.094 9.840 -26.228 1.00 65.88 309 GLU A C 1
ATOM 2501 O O . GLU A 1 309 ? 18.453 9.348 -27.303 1.00 65.88 309 GLU A O 1
ATOM 2506 N N . LEU A 1 310 ? 17.529 11.052 -26.149 1.00 70.69 310 LEU A N 1
ATOM 2507 C CA . LEU A 1 310 ? 17.325 11.921 -27.313 1.00 70.69 310 LEU A CA 1
ATOM 2508 C C . LEU A 1 310 ? 18.661 12.353 -27.932 1.00 70.69 310 LEU A C 1
ATOM 2510 O O . LEU A 1 310 ? 18.834 12.266 -29.149 1.00 70.69 310 LEU A O 1
ATOM 2514 N N . ASP A 1 311 ? 19.624 12.751 -27.099 1.00 69.31 311 ASP A N 1
ATOM 2515 C CA . ASP A 1 311 ? 20.960 13.179 -27.525 1.00 69.31 311 ASP A CA 1
ATOM 2516 C C . ASP A 1 311 ? 21.788 12.013 -28.118 1.00 69.31 311 ASP A C 1
ATOM 2518 O O . ASP A 1 311 ? 22.707 12.239 -28.907 1.00 69.31 311 ASP A O 1
ATOM 2522 N N . GLN A 1 312 ? 21.450 10.760 -27.786 1.00 63.72 312 GLN A N 1
ATOM 2523 C CA . GLN A 1 312 ? 22.088 9.541 -28.310 1.00 63.72 312 GLN A CA 1
ATOM 2524 C C . GLN A 1 312 ? 21.440 8.991 -29.594 1.00 63.72 312 GLN A C 1
ATOM 2526 O O . GLN A 1 312 ? 21.941 8.016 -30.157 1.00 63.72 312 GLN A O 1
ATOM 2531 N N . GLY A 1 313 ? 20.359 9.602 -30.090 1.00 59.34 313 GLY A N 1
ATOM 2532 C CA . GLY A 1 313 ? 19.734 9.211 -31.358 1.00 59.34 313 GLY A CA 1
ATOM 2533 C C . GLY A 1 313 ? 18.963 7.885 -31.319 1.00 59.34 313 GLY A C 1
ATOM 2534 O O . GLY A 1 313 ? 18.933 7.184 -32.327 1.00 59.34 313 GLY A O 1
ATOM 2535 N N . TYR A 1 314 ? 18.324 7.557 -30.188 1.00 58.31 314 TYR A N 1
ATOM 2536 C CA . TYR A 1 314 ? 17.459 6.373 -30.003 1.00 58.31 314 TYR A CA 1
ATOM 2537 C C . TYR A 1 314 ? 18.158 5.007 -30.123 1.00 58.31 314 TYR A C 1
ATOM 2539 O O . TYR A 1 314 ? 17.554 4.024 -30.550 1.00 58.31 314 TYR A O 1
ATOM 2547 N N . LEU A 1 315 ? 19.430 4.909 -29.738 1.00 47.97 315 LEU A N 1
ATOM 2548 C CA . LEU A 1 315 ? 20.141 3.630 -29.717 1.00 47.97 315 LEU A CA 1
ATOM 2549 C C . LEU A 1 315 ? 19.947 2.919 -28.375 1.00 47.97 315 LEU A C 1
ATOM 2551 O O . LEU A 1 315 ? 20.839 2.938 -27.540 1.00 47.97 315 LEU A O 1
ATOM 2555 N N . ASN A 1 316 ? 18.782 2.303 -28.187 1.00 41.16 316 ASN A N 1
ATOM 2556 C CA . ASN A 1 316 ? 18.606 1.120 -27.338 1.00 41.16 316 ASN A CA 1
ATOM 2557 C C . ASN A 1 316 ? 17.343 0.382 -27.819 1.00 41.16 316 ASN A C 1
ATOM 2559 O O . ASN A 1 316 ? 16.236 0.648 -27.352 1.00 41.16 316 ASN A O 1
ATOM 2563 N N . ASN A 1 317 ? 17.542 -0.495 -28.811 1.00 42.72 317 ASN A N 1
ATOM 2564 C CA . ASN A 1 317 ? 16.604 -1.556 -29.198 1.00 42.72 317 ASN A CA 1
ATOM 2565 C C . ASN A 1 317 ? 16.824 -2.774 -28.292 1.00 42.72 317 ASN A C 1
ATOM 2567 O O . ASN A 1 317 ? 18.007 -3.148 -28.132 1.00 42.72 317 ASN A O 1
#

Organism: NCBI:txid2763064

Radius of gyration: 22.99 Å; chains: 1; bounding box: 63×49×68 Å

Secondary structure (DSSP, 8-state):
----------SSS--S-------S-HHHHHHHHHHHHHHHHHHHHHHHHT--SSHHHHHHHS-------------EE-SSEEEEEETTTTEEEEEETTS-EEEEEEGGG-SEEE-TTT--EEEEEEETTTEEEEEE--HHHHHHHHHHHT-SS--EEE--SEEEEE-TTT--EEEEETT-GGG--EEE--SHHHHHHHHHHHHHHHHH-TTT--SHHHHHHHHHHHHTTSEEE-SSEEEEEETTEEEEEESS-GGG-EEEEE-HHHHHHHHHHHHH-TT----TTSHHHHHHHHHHHT--EEEE--HHHHHTTS---